Protein AF-A0A958M1Q9-F1 (afdb_monomer_lite)

Structure (mmCIF, N/CA/C/O backbone):
data_AF-A0A958M1Q9-F1
#
_entry.id   AF-A0A958M1Q9-F1
#
loop_
_atom_site.group_PDB
_atom_site.id
_atom_site.type_symbol
_atom_site.label_atom_id
_atom_site.label_alt_id
_atom_site.label_comp_id
_atom_site.label_asym_id
_atom_site.label_entity_id
_atom_site.label_seq_id
_atom_site.pdbx_PDB_ins_code
_atom_site.Cartn_x
_atom_site.Cartn_y
_atom_site.Cartn_z
_atom_site.occupancy
_atom_site.B_iso_or_equiv
_atom_site.auth_seq_id
_atom_site.auth_comp_id
_atom_site.auth_asym_id
_atom_site.auth_atom_id
_atom_site.pdbx_PDB_model_num
ATOM 1 N N . MET A 1 1 ? -10.270 -2.976 3.519 1.00 52.03 1 MET A N 1
ATOM 2 C CA . MET A 1 1 ? -11.573 -2.371 3.853 1.00 52.03 1 MET A CA 1
ATOM 3 C C . MET A 1 1 ? -11.784 -2.700 5.305 1.00 52.03 1 MET A C 1
ATOM 5 O O . MET A 1 1 ? -12.517 -3.633 5.616 1.00 52.03 1 MET A O 1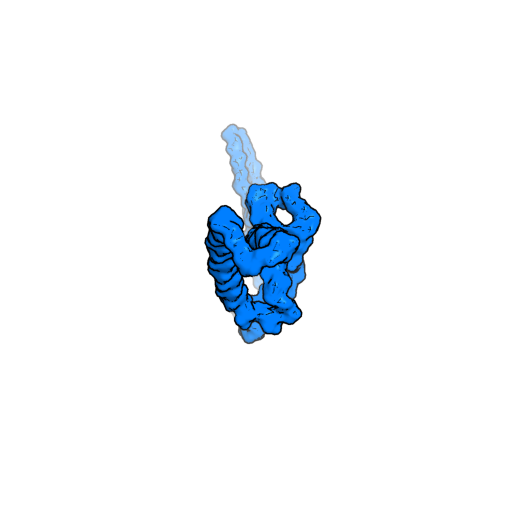
ATOM 9 N N . ASP A 1 2 ? -11.053 -2.009 6.171 1.00 60.62 2 ASP A N 1
ATOM 10 C CA . ASP A 1 2 ? -11.217 -2.193 7.601 1.00 60.62 2 ASP A CA 1
ATOM 11 C C . ASP A 1 2 ? -12.494 -1.489 8.044 1.00 60.62 2 ASP A C 1
ATOM 13 O O . ASP A 1 2 ? -12.749 -0.322 7.729 1.00 60.62 2 ASP A O 1
ATOM 17 N N . TYR A 1 3 ? -13.351 -2.215 8.752 1.00 71.56 3 TYR A N 1
ATOM 18 C CA . TYR A 1 3 ? -14.535 -1.606 9.341 1.00 71.56 3 TYR A CA 1
ATOM 19 C C . TYR A 1 3 ? -14.087 -0.649 10.450 1.00 71.56 3 TYR A C 1
ATOM 21 O O . TYR A 1 3 ? -13.277 -1.016 11.296 1.00 71.56 3 TYR A O 1
ATOM 29 N N . ASN A 1 4 ? -14.612 0.578 10.475 1.00 73.06 4 ASN A N 1
ATOM 30 C CA . ASN A 1 4 ? -14.347 1.519 11.563 1.00 73.06 4 ASN A CA 1
ATOM 31 C C . ASN A 1 4 ? -15.173 1.126 12.800 1.00 73.06 4 ASN A C 1
ATOM 33 O O . ASN A 1 4 ? -16.354 1.464 12.885 1.00 73.06 4 ASN A O 1
ATOM 37 N N . LEU A 1 5 ? -14.552 0.419 13.752 1.00 77.44 5 LEU A N 1
ATOM 38 C CA . LEU A 1 5 ? -15.212 -0.030 14.985 1.00 77.44 5 LEU A CA 1
ATOM 39 C C . LEU A 1 5 ? -15.321 1.060 16.063 1.00 77.44 5 LEU A C 1
ATOM 41 O O . LEU A 1 5 ? -16.070 0.885 17.020 1.00 77.44 5 LEU A O 1
ATOM 45 N N . LYS A 1 6 ? -14.613 2.193 15.938 1.00 77.38 6 LYS A N 1
ATOM 46 C CA . LYS A 1 6 ? -14.564 3.225 16.993 1.00 77.38 6 LYS A CA 1
ATOM 47 C C . LYS A 1 6 ? -15.958 3.746 17.351 1.00 77.38 6 LYS A C 1
ATOM 49 O O . LYS A 1 6 ? -16.299 3.847 18.524 1.00 77.38 6 LYS A O 1
ATOM 54 N N . LYS A 1 7 ? -16.780 4.013 16.333 1.00 77.88 7 LYS A N 1
ATOM 55 C CA . LYS A 1 7 ? -18.158 4.491 16.509 1.00 77.88 7 LYS A CA 1
ATOM 56 C C . LYS A 1 7 ? -19.052 3.450 17.197 1.00 77.88 7 LYS A C 1
ATOM 58 O O . LYS A 1 7 ? -19.894 3.817 18.010 1.00 77.88 7 LYS A O 1
ATOM 63 N N . ASP A 1 8 ? -18.857 2.168 16.889 1.00 78.00 8 ASP A N 1
ATOM 64 C CA . ASP A 1 8 ? -19.642 1.074 17.470 1.00 78.00 8 ASP A CA 1
ATOM 65 C C . ASP A 1 8 ? -19.259 0.843 18.946 1.00 78.00 8 ASP A C 1
ATOM 67 O O . ASP A 1 8 ? -20.136 0.657 19.788 1.00 78.00 8 ASP A O 1
ATOM 71 N N . TYR A 1 9 ? -17.968 0.950 19.293 1.00 79.25 9 TYR A N 1
ATOM 72 C CA . TYR A 1 9 ? -17.505 0.912 20.687 1.00 79.25 9 TYR A CA 1
ATOM 73 C C . TYR A 1 9 ? -18.008 2.102 21.511 1.00 79.25 9 TYR A C 1
ATOM 75 O O . TYR A 1 9 ? -18.415 1.919 22.657 1.00 79.25 9 TYR A O 1
ATOM 83 N N . GLU A 1 10 ? -18.015 3.310 20.940 1.00 81.06 10 GLU A N 1
ATOM 84 C CA . GLU A 1 10 ? -18.586 4.493 21.595 1.00 81.06 10 GLU A CA 1
ATOM 85 C C . GLU A 1 10 ? -20.095 4.330 21.851 1.00 81.06 10 GLU A C 1
ATOM 87 O O . GLU A 1 10 ? -20.579 4.705 22.919 1.00 81.06 10 GLU A O 1
ATOM 92 N N . ALA A 1 11 ? -20.838 3.731 20.913 1.00 79.44 11 ALA A N 1
ATOM 93 C CA . ALA A 1 11 ? -22.260 3.434 21.091 1.00 79.44 11 ALA A CA 1
ATOM 94 C C . ALA A 1 11 ? -22.502 2.398 22.205 1.00 79.44 11 ALA A C 1
ATOM 96 O O . ALA A 1 11 ? -23.339 2.624 23.078 1.00 79.44 11 ALA A O 1
ATOM 97 N N . ALA A 1 12 ? -21.726 1.309 22.234 1.00 80.00 12 ALA A N 1
ATOM 98 C CA . ALA A 1 12 ? -21.806 0.307 23.298 1.00 80.00 12 ALA A CA 1
ATOM 99 C C . ALA A 1 12 ? -21.437 0.885 24.678 1.00 80.00 12 ALA A C 1
ATOM 101 O O . ALA A 1 12 ? -22.052 0.537 25.684 1.00 80.00 12 ALA A O 1
ATOM 102 N N . ALA A 1 13 ? -20.453 1.789 24.742 1.00 82.12 13 ALA A N 1
ATOM 103 C CA . ALA A 1 13 ? -20.059 2.452 25.983 1.00 82.12 13 ALA A CA 1
ATOM 104 C C . ALA A 1 13 ? -21.167 3.361 26.540 1.00 82.12 13 ALA A C 1
ATOM 106 O O . ALA A 1 13 ? -21.382 3.367 27.750 1.00 82.12 13 ALA A O 1
ATOM 107 N N . LYS A 1 14 ? -21.894 4.081 25.674 1.00 83.81 14 LYS A N 1
ATOM 108 C CA . LYS A 1 14 ? -23.053 4.889 26.088 1.00 83.81 14 LYS A CA 1
ATOM 109 C C . LYS A 1 14 ? -24.184 4.024 26.638 1.00 83.81 14 LYS A C 1
ATOM 111 O O . LYS A 1 14 ? -24.625 4.272 27.749 1.00 83.81 14 LYS A O 1
ATOM 116 N N . LEU A 1 15 ? -24.556 2.954 25.932 1.00 83.25 15 LEU A N 1
ATOM 117 C CA . LEU A 1 15 ? -25.608 2.033 26.384 1.00 83.25 15 LEU A CA 1
ATOM 118 C C . LEU A 1 15 ? -25.283 1.394 27.745 1.00 83.25 15 LEU A C 1
ATOM 120 O O . LEU A 1 15 ? -26.152 1.298 28.607 1.00 83.25 15 LEU A O 1
ATOM 124 N N . ARG A 1 16 ? -24.018 1.014 27.979 1.00 82.00 16 ARG A N 1
ATOM 125 C CA . ARG A 1 16 ? -23.569 0.518 29.293 1.00 82.00 16 ARG A CA 1
ATOM 126 C C . ARG A 1 16 ? -23.589 1.596 30.375 1.00 82.00 16 ARG A C 1
ATOM 128 O O . ARG A 1 16 ? -23.876 1.287 31.526 1.00 82.00 16 ARG A O 1
ATOM 135 N N . ALA A 1 17 ? -23.264 2.842 30.033 1.00 84.44 17 ALA A N 1
ATOM 136 C CA . ALA A 1 17 ? -23.348 3.956 30.973 1.00 84.44 17 ALA A CA 1
ATOM 137 C C . ALA A 1 17 ? -24.806 4.242 31.369 1.00 84.44 17 ALA A C 1
ATOM 139 O O . ALA A 1 17 ? -25.076 4.433 32.551 1.00 84.44 17 ALA A O 1
ATOM 140 N N . ASP A 1 18 ? -25.736 4.183 30.412 1.00 82.44 18 ASP A N 1
ATOM 141 C CA . ASP A 1 18 ? -27.170 4.374 30.651 1.00 82.44 18 ASP A CA 1
ATOM 142 C C . ASP A 1 18 ? -27.750 3.244 31.522 1.00 82.44 18 ASP A C 1
ATOM 144 O O . ASP A 1 18 ? -28.469 3.507 32.483 1.00 82.44 18 ASP A O 1
ATOM 148 N N . GLN A 1 19 ? -27.365 1.987 31.274 1.00 80.81 19 GLN A N 1
ATOM 149 C CA . GLN A 1 19 ? -27.707 0.856 32.151 1.00 80.81 19 GLN A CA 1
ATOM 150 C C . GLN A 1 19 ? -27.155 1.021 33.566 1.00 80.81 19 GLN A C 1
ATOM 152 O O . GLN A 1 19 ? -27.855 0.758 34.544 1.00 80.81 19 GLN A O 1
ATOM 157 N N . LYS A 1 20 ? -25.895 1.458 33.679 1.00 82.62 20 LYS A N 1
ATOM 158 C CA . LYS A 1 20 ? -25.267 1.701 34.974 1.00 82.62 20 LYS A CA 1
ATOM 159 C C . LYS A 1 20 ? -25.994 2.810 35.735 1.00 82.62 20 LYS A C 1
ATOM 161 O O . LYS A 1 20 ? -26.215 2.655 36.924 1.00 82.62 20 LYS A O 1
ATOM 166 N N . ALA A 1 21 ? -26.431 3.872 35.060 1.00 83.88 21 ALA A N 1
ATOM 167 C CA . ALA A 1 21 ? -27.195 4.948 35.689 1.00 83.88 21 ALA A CA 1
ATOM 168 C C . ALA A 1 21 ? -28.534 4.464 36.276 1.00 83.88 21 ALA A C 1
ATOM 170 O O . ALA A 1 21 ? -28.938 4.953 37.328 1.00 83.88 21 ALA A O 1
ATOM 171 N N . ILE A 1 22 ? -29.200 3.491 35.641 1.00 79.75 22 ILE A N 1
ATOM 172 C CA . ILE A 1 22 ? -30.437 2.883 36.167 1.00 79.75 22 ILE A CA 1
ATOM 173 C C . ILE A 1 22 ? -30.146 2.071 37.437 1.00 79.75 22 ILE A C 1
ATOM 175 O O . ILE A 1 22 ? -30.881 2.175 38.417 1.00 79.75 22 ILE A O 1
ATOM 179 N N . ILE A 1 23 ? -29.058 1.294 37.447 1.00 78.31 23 ILE A N 1
ATOM 180 C CA . ILE A 1 23 ? -28.640 0.522 38.628 1.00 78.31 23 ILE A CA 1
ATOM 181 C C . ILE A 1 23 ? -28.205 1.459 39.762 1.00 78.31 23 ILE A C 1
ATOM 183 O O . ILE A 1 23 ? -28.675 1.309 40.886 1.00 78.31 23 ILE A O 1
ATOM 187 N N . ASP A 1 2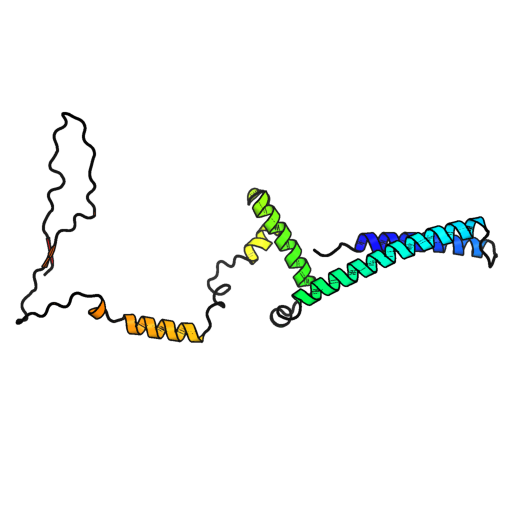4 ? -27.373 2.459 39.464 1.00 80.06 24 ASP A N 1
ATOM 188 C CA . ASP A 1 24 ? -26.895 3.442 40.438 1.00 80.06 24 ASP A CA 1
ATOM 189 C C . ASP A 1 24 ? -28.082 4.227 41.040 1.00 80.06 24 ASP A C 1
ATOM 191 O O . ASP A 1 24 ? -28.095 4.498 42.239 1.00 80.06 24 ASP A O 1
ATOM 195 N N . ALA A 1 25 ? -29.117 4.547 40.248 1.00 75.19 25 ALA A N 1
ATOM 196 C CA . ALA A 1 25 ? -30.346 5.176 40.742 1.00 75.19 25 ALA A CA 1
ATOM 197 C C . ALA A 1 25 ? -31.146 4.257 41.686 1.00 75.19 25 ALA A C 1
ATOM 199 O O . ALA A 1 25 ? -31.633 4.718 42.719 1.00 75.19 25 ALA A O 1
ATOM 200 N N . ALA A 1 26 ? -31.236 2.959 41.380 1.00 71.75 26 ALA A N 1
ATOM 201 C CA . ALA A 1 26 ? -31.900 1.978 42.241 1.00 71.75 26 ALA A CA 1
ATOM 202 C C . ALA A 1 26 ? -31.145 1.757 43.569 1.00 71.75 26 ALA A C 1
ATOM 204 O O . ALA A 1 26 ? -31.768 1.658 44.633 1.00 71.75 26 ALA A O 1
ATOM 205 N N . GLU A 1 27 ? -29.808 1.743 43.525 1.00 70.19 27 GLU A N 1
ATOM 206 C CA . GLU A 1 27 ? -28.951 1.638 44.711 1.00 70.19 27 GLU A CA 1
ATOM 207 C C . GLU A 1 27 ? -29.036 2.885 45.604 1.00 70.19 27 GLU A C 1
ATOM 209 O O . GLU A 1 27 ? -29.058 2.762 46.831 1.00 70.19 27 GLU A O 1
ATOM 214 N N . LEU A 1 28 ? -29.141 4.079 45.010 1.00 71.44 28 LEU A N 1
ATOM 215 C CA . LEU A 1 28 ? -29.258 5.351 45.734 1.00 71.44 28 LEU A CA 1
ATOM 216 C C . LEU A 1 28 ? -30.608 5.491 46.457 1.00 71.44 28 LEU A C 1
ATOM 218 O O . LEU A 1 28 ? -30.672 6.050 47.551 1.00 71.44 28 LEU A O 1
ATOM 222 N N . ASP A 1 29 ? -31.657 4.888 45.896 1.00 72.44 29 ASP A N 1
ATOM 223 C CA . ASP A 1 29 ? -32.970 4.703 46.526 1.00 72.44 29 ASP A CA 1
ATOM 224 C C . ASP A 1 29 ? -32.983 3.586 47.599 1.00 72.44 29 ASP A C 1
ATOM 226 O O . ASP A 1 29 ? -34.017 3.326 48.224 1.00 72.44 29 ASP A O 1
ATOM 230 N N . GLY A 1 30 ? -31.850 2.910 47.832 1.00 66.00 30 GLY A N 1
ATOM 231 C CA . GLY A 1 30 ? -31.694 1.849 48.831 1.00 66.00 30 GLY A CA 1
ATOM 232 C C . GLY A 1 30 ? -32.395 0.533 48.476 1.00 66.00 30 GLY A C 1
ATOM 233 O O . GLY A 1 30 ? -32.576 -0.321 49.351 1.00 66.00 30 GLY A O 1
ATOM 234 N N . ARG A 1 31 ? -32.808 0.346 47.214 1.00 61.25 31 ARG A N 1
ATOM 235 C CA . ARG A 1 31 ? -33.501 -0.862 46.744 1.00 61.25 31 ARG A CA 1
ATOM 236 C C . ARG A 1 31 ? -32.503 -1.810 46.080 1.00 61.25 31 ARG A C 1
ATOM 238 O O . ARG A 1 31 ? -31.725 -1.421 45.223 1.00 61.25 31 ARG A O 1
ATOM 245 N N . LYS A 1 32 ? -32.556 -3.093 46.450 1.00 60.28 32 LYS A N 1
ATOM 246 C CA . LYS A 1 32 ? -31.753 -4.159 45.812 1.00 60.28 32 LYS A CA 1
ATOM 247 C C . LYS A 1 32 ? -32.357 -4.684 44.504 1.00 60.28 32 LYS A C 1
ATOM 249 O O . LYS A 1 32 ? -31.762 -5.548 43.871 1.00 60.28 32 LYS A O 1
ATOM 254 N N . SER A 1 33 ? -33.549 -4.220 44.143 1.00 59.16 33 SER A N 1
ATOM 255 C CA . SER A 1 33 ? -34.305 -4.662 42.973 1.00 59.16 33 SER A CA 1
ATOM 256 C C . SER A 1 33 ? -34.799 -3.450 42.197 1.00 59.16 33 SER A C 1
ATOM 258 O O . SER A 1 33 ? -35.340 -2.521 42.805 1.00 59.16 33 SER A O 1
ATOM 260 N N . LEU A 1 34 ? -34.639 -3.490 40.874 1.00 69.19 34 LEU A N 1
ATOM 261 C CA . LEU A 1 34 ? -35.231 -2.511 39.967 1.00 69.19 34 LEU A CA 1
ATOM 262 C C . LEU A 1 34 ? -36.758 -2.575 40.065 1.00 69.19 34 LEU A C 1
ATOM 264 O O . LEU A 1 34 ? -37.343 -3.632 40.307 1.00 69.19 34 LEU A O 1
ATOM 268 N N . ASN A 1 35 ? -37.409 -1.431 39.886 1.00 74.56 35 ASN A N 1
ATOM 269 C CA . ASN A 1 35 ? -38.858 -1.386 39.752 1.00 74.56 35 ASN A CA 1
ATOM 270 C C . ASN A 1 35 ? -39.291 -1.952 38.382 1.00 74.56 35 ASN A C 1
ATOM 272 O O . ASN A 1 35 ? -38.516 -1.943 37.430 1.00 74.56 35 ASN A O 1
ATOM 276 N N . GLU A 1 36 ? -40.553 -2.357 38.223 1.00 71.69 36 GLU A N 1
ATOM 277 C CA . GLU A 1 36 ? -41.055 -3.033 37.007 1.00 71.69 36 GLU A CA 1
ATOM 278 C C . GLU A 1 36 ? -40.903 -2.180 35.721 1.00 71.69 36 GLU A C 1
ATOM 280 O O . GLU A 1 36 ? -40.822 -2.692 34.603 1.00 71.69 36 GLU A O 1
ATOM 285 N N . SER A 1 37 ? -40.847 -0.850 35.868 1.00 74.56 37 SER A N 1
ATOM 286 C CA . SER A 1 37 ? -40.553 0.091 34.776 1.00 74.56 37 SER A CA 1
ATOM 287 C C . SER A 1 37 ? -39.058 0.212 34.470 1.00 74.56 37 SER A C 1
ATOM 289 O O . SER A 1 37 ? -38.690 0.408 33.314 1.00 74.56 37 SER A O 1
ATOM 291 N N . GLU A 1 38 ? -38.203 0.137 35.486 1.00 74.50 38 GLU A N 1
ATOM 292 C CA . GLU A 1 38 ? -36.747 0.231 35.345 1.00 74.50 38 GLU A CA 1
ATOM 293 C C . GLU A 1 38 ? -36.196 -1.071 34.764 1.00 74.50 38 GLU A C 1
ATOM 295 O O . GLU A 1 38 ? -35.332 -1.035 33.898 1.00 74.50 38 GLU A O 1
ATOM 300 N N . GLU A 1 39 ? -36.757 -2.212 35.165 1.00 75.62 39 GLU A N 1
ATOM 301 C CA . GLU A 1 39 ? -36.405 -3.539 34.656 1.00 75.62 39 GLU A CA 1
ATOM 302 C C . GLU A 1 39 ? -36.703 -3.648 33.151 1.00 75.62 39 GLU A C 1
ATOM 304 O O . GLU A 1 39 ? -35.840 -4.037 32.369 1.00 75.62 39 GLU A O 1
ATOM 309 N N . LYS A 1 40 ? -37.862 -3.149 32.695 1.00 80.88 40 LYS A N 1
ATOM 310 C CA . LYS A 1 40 ? -38.187 -3.066 31.257 1.00 80.88 40 LYS A CA 1
ATOM 311 C C . LYS A 1 40 ? -37.244 -2.150 30.473 1.00 80.88 40 LYS A C 1
ATOM 313 O O . LYS A 1 40 ? -36.934 -2.444 29.318 1.00 80.88 40 LYS A O 1
ATOM 318 N N . GLN A 1 41 ? -36.819 -1.029 31.060 1.00 78.81 41 GLN A N 1
ATOM 319 C CA . GLN A 1 41 ? -35.862 -0.115 30.422 1.00 78.81 41 GLN A CA 1
ATOM 320 C C . GLN A 1 41 ? -34.461 -0.730 30.364 1.00 78.81 41 GLN A C 1
ATOM 322 O O . GLN A 1 41 ? -33.790 -0.637 29.336 1.00 78.81 41 GLN A O 1
ATOM 327 N N . PHE A 1 42 ? -34.054 -1.414 31.430 1.00 81.38 42 PHE A N 1
ATOM 328 C CA . PHE A 1 42 ? -32.800 -2.146 31.500 1.00 81.38 42 PHE A CA 1
ATOM 329 C C . PHE A 1 42 ? -32.755 -3.279 30.469 1.00 81.38 42 PHE A C 1
ATOM 331 O O . PHE A 1 42 ? -31.804 -3.354 29.695 1.00 81.38 42 PHE A O 1
ATOM 338 N N . ASP A 1 43 ? -33.809 -4.091 30.371 1.00 84.75 43 ASP A N 1
ATOM 339 C CA . ASP A 1 43 ? -33.913 -5.183 29.397 1.00 84.75 43 ASP A CA 1
ATOM 340 C C . ASP A 1 43 ? -33.875 -4.680 27.947 1.00 84.75 43 ASP A C 1
ATOM 342 O O . ASP A 1 43 ? -33.230 -5.284 27.083 1.00 84.75 43 ASP A O 1
ATOM 346 N N . ALA A 1 44 ? -34.535 -3.552 27.665 1.00 85.94 44 ALA A N 1
ATOM 347 C CA . ALA A 1 44 ? -34.499 -2.924 26.347 1.00 85.94 44 ALA A CA 1
ATOM 348 C C . ALA A 1 44 ? -33.078 -2.459 25.982 1.00 85.94 44 ALA A C 1
ATOM 350 O O . ALA A 1 44 ? -32.574 -2.808 24.911 1.00 85.94 44 ALA A O 1
ATOM 351 N N . LEU A 1 45 ? -32.405 -1.746 26.891 1.00 84.06 45 LEU A N 1
ATOM 352 C CA . LEU A 1 45 ? -31.024 -1.294 26.699 1.00 84.06 45 LEU A CA 1
ATOM 353 C C . LEU A 1 45 ? -30.045 -2.470 26.606 1.00 84.06 45 LEU A C 1
ATOM 355 O O . LEU A 1 45 ? -29.088 -2.422 25.835 1.00 84.06 45 LEU A O 1
ATOM 359 N N . HIS A 1 46 ? -30.268 -3.537 27.372 1.00 81.50 46 HIS A N 1
ATOM 360 C CA . HIS A 1 46 ? -29.448 -4.746 27.340 1.00 81.50 46 HIS A CA 1
ATOM 361 C C . HIS A 1 46 ? -29.553 -5.464 25.998 1.00 81.50 46 HIS A C 1
ATOM 363 O O . HIS A 1 46 ? -28.540 -5.835 25.402 1.00 81.50 46 HIS A O 1
ATOM 369 N N . LYS A 1 47 ? -30.767 -5.571 25.455 1.00 88.31 47 LYS A N 1
ATOM 370 C CA . LYS A 1 47 ? -30.991 -6.129 24.121 1.00 88.31 47 LYS A CA 1
ATOM 371 C C . LYS A 1 47 ? -30.284 -5.322 23.028 1.00 88.31 47 LYS A C 1
ATOM 373 O O . LYS A 1 47 ? -29.701 -5.913 22.117 1.00 88.31 47 LYS A O 1
ATOM 378 N N . GLU A 1 48 ? -30.312 -3.993 23.111 1.00 82.56 48 GLU A N 1
ATOM 379 C CA . GLU A 1 48 ? -29.594 -3.124 22.169 1.00 82.56 48 GLU A CA 1
ATOM 380 C C . GLU A 1 48 ? -28.073 -3.257 22.303 1.00 82.56 48 GLU A C 1
ATOM 382 O O . GLU A 1 48 ? -27.376 -3.390 21.295 1.00 82.56 48 GLU A O 1
ATOM 387 N N . GLN A 1 49 ? -27.552 -3.314 23.531 1.00 83.25 49 GLN A N 1
ATOM 388 C CA . GLN A 1 49 ? -26.131 -3.537 23.788 1.00 83.25 49 GLN A CA 1
ATOM 389 C C . GLN A 1 49 ? -25.654 -4.870 23.193 1.00 83.25 49 GLN A C 1
ATOM 391 O O . GLN A 1 49 ? -24.656 -4.892 22.471 1.00 83.25 49 GLN A O 1
ATOM 396 N N . MET A 1 50 ? -26.383 -5.967 23.433 1.00 85.69 50 MET A N 1
ATOM 397 C CA . MET A 1 50 ? -26.050 -7.283 22.876 1.00 85.69 50 MET A CA 1
ATOM 398 C C . MET A 1 50 ? -26.033 -7.271 21.342 1.00 85.69 50 MET A C 1
ATOM 400 O O . MET A 1 50 ? -25.169 -7.891 20.721 1.00 85.69 50 MET A O 1
ATOM 404 N N . ALA A 1 51 ? -26.966 -6.552 20.710 1.00 86.38 51 ALA A N 1
ATOM 405 C CA . ALA A 1 51 ? -27.004 -6.430 19.256 1.00 86.38 51 ALA A CA 1
ATOM 406 C C . ALA A 1 51 ? -25.772 -5.689 18.707 1.00 86.38 51 ALA A C 1
ATOM 408 O O . ALA A 1 51 ? -25.186 -6.125 17.712 1.00 86.38 51 ALA A O 1
ATOM 409 N N . VAL A 1 52 ? -25.353 -4.600 19.362 1.00 84.44 52 VAL A N 1
ATOM 410 C CA . VAL A 1 52 ? -24.161 -3.827 18.976 1.00 84.44 52 VAL A CA 1
ATOM 411 C C . VAL A 1 52 ? -22.882 -4.640 19.196 1.00 84.44 52 VAL A C 1
ATOM 413 O O . VAL A 1 52 ? -22.031 -4.690 18.308 1.00 84.44 52 VAL A O 1
ATOM 416 N N . GLU A 1 53 ? -22.758 -5.344 20.320 1.00 84.44 53 GLU A N 1
ATOM 417 C CA . GLU A 1 53 ? -21.612 -6.215 20.613 1.00 84.44 53 GLU A CA 1
ATOM 418 C C . GLU A 1 53 ? -21.478 -7.366 19.610 1.00 84.44 53 GLU A C 1
ATOM 420 O O . GLU A 1 53 ? -20.386 -7.615 19.098 1.00 84.44 53 GLU A O 1
ATOM 425 N N . ALA A 1 54 ? -22.588 -8.009 19.238 1.00 86.00 54 ALA A N 1
ATOM 426 C CA . ALA A 1 54 ? -22.582 -9.057 18.221 1.00 86.00 54 ALA A CA 1
ATOM 427 C C . ALA A 1 54 ? -22.139 -8.533 16.841 1.00 86.00 54 ALA A C 1
ATOM 429 O O . ALA A 1 54 ? -21.520 -9.259 16.058 1.00 86.00 54 ALA A O 1
ATOM 430 N N . MET A 1 55 ? -22.443 -7.272 16.514 1.00 81.75 55 MET A N 1
ATOM 431 C CA . MET A 1 55 ? -21.940 -6.638 15.291 1.00 81.75 55 MET A CA 1
ATOM 432 C C . MET A 1 55 ? -20.448 -6.309 15.381 1.00 81.75 55 MET A C 1
ATOM 434 O O . MET A 1 55 ? -19.739 -6.503 14.393 1.00 81.75 55 MET A O 1
ATOM 438 N N . ILE A 1 56 ? -19.969 -5.849 16.540 1.00 85.69 56 ILE A N 1
ATOM 439 C CA . ILE A 1 56 ? -18.543 -5.600 16.799 1.00 85.69 56 ILE A CA 1
ATOM 440 C C . ILE A 1 56 ? -17.746 -6.889 16.610 1.00 85.69 56 ILE A C 1
ATOM 442 O O . ILE A 1 56 ? -16.774 -6.880 15.862 1.00 85.69 56 ILE A O 1
ATOM 446 N N . GLU A 1 57 ? -18.188 -8.003 17.198 1.00 84.62 57 GLU A N 1
ATOM 447 C CA . GLU A 1 57 ? -17.494 -9.293 17.102 1.00 84.62 57 GLU A CA 1
ATOM 448 C C . GLU A 1 57 ? -17.430 -9.814 15.656 1.00 84.62 57 GLU A C 1
ATOM 450 O O . GLU A 1 57 ? -16.404 -10.319 15.200 1.00 84.62 57 GLU A O 1
ATOM 455 N N . LYS A 1 58 ? -18.513 -9.655 14.885 1.00 83.19 58 LYS A N 1
ATOM 456 C CA . LYS A 1 58 ? -18.515 -10.016 13.458 1.00 83.19 58 LYS A CA 1
ATOM 457 C C . LYS A 1 58 ? -17.535 -9.159 12.659 1.00 83.19 58 LYS A C 1
ATOM 459 O O . LYS A 1 58 ? -16.797 -9.693 11.835 1.00 83.19 58 LYS A O 1
ATOM 464 N N . LYS A 1 59 ? -17.520 -7.844 12.894 1.00 81.75 59 LYS A N 1
ATOM 465 C CA . LYS A 1 59 ? -16.620 -6.907 12.204 1.00 81.75 59 LYS A CA 1
ATOM 466 C C . LYS A 1 59 ? -15.159 -7.112 12.610 1.00 81.75 59 LYS A C 1
ATOM 468 O O . LYS A 1 59 ? -14.293 -7.047 11.744 1.00 81.75 59 LYS A O 1
ATOM 473 N N . SER A 1 60 ? -14.879 -7.393 13.884 1.00 79.19 60 SER A N 1
ATOM 474 C CA . SER A 1 60 ? -13.519 -7.640 14.373 1.00 79.19 60 SER A CA 1
ATOM 475 C C . SER A 1 60 ? -12.946 -8.924 13.784 1.00 79.19 60 SER A C 1
ATOM 477 O O . SER A 1 60 ? -11.852 -8.882 13.232 1.00 79.19 60 SER A O 1
ATOM 479 N N . LYS A 1 61 ? -13.715 -10.022 13.776 1.00 80.81 61 LYS A N 1
ATOM 480 C CA . LYS A 1 61 ? -13.314 -11.282 13.124 1.00 80.81 61 LYS A CA 1
ATOM 481 C C . LYS A 1 61 ? -13.063 -11.098 11.632 1.00 80.81 61 LYS A C 1
ATOM 483 O O . LYS A 1 61 ? -12.131 -11.679 11.084 1.00 80.81 61 LYS A O 1
ATOM 488 N N . LEU A 1 62 ? -13.873 -10.274 10.966 1.00 77.00 62 LEU A N 1
ATOM 489 C CA . LEU A 1 62 ? -13.691 -10.006 9.544 1.00 77.00 62 LEU A CA 1
ATOM 490 C C . LEU A 1 62 ? -12.422 -9.177 9.280 1.00 77.00 62 LEU A C 1
ATOM 492 O O . LEU A 1 62 ? -11.655 -9.530 8.387 1.00 77.00 62 LEU A O 1
ATOM 496 N N . ASN A 1 63 ? -12.140 -8.158 10.099 1.00 74.00 63 ASN A N 1
ATOM 497 C CA . ASN A 1 63 ? -10.875 -7.415 10.044 1.00 74.00 63 ASN A CA 1
ATOM 498 C C . ASN A 1 63 ? -9.665 -8.315 10.365 1.00 74.00 63 ASN A C 1
ATOM 500 O O . ASN A 1 63 ? -8.657 -8.244 9.673 1.00 74.00 63 ASN A O 1
ATOM 504 N N . GLU A 1 64 ? -9.752 -9.192 11.369 1.00 73.69 64 GLU A N 1
ATOM 505 C CA . GLU A 1 64 ? -8.693 -10.159 11.699 1.00 73.69 64 GLU A CA 1
ATOM 506 C C . GLU A 1 64 ? -8.437 -11.137 10.549 1.00 73.69 64 GLU A C 1
ATOM 508 O O . GLU A 1 64 ? -7.288 -11.346 10.166 1.00 73.69 64 GLU A O 1
ATOM 513 N N . SER A 1 65 ? -9.492 -11.676 9.931 1.00 67.88 65 SER A N 1
ATOM 514 C CA . SER A 1 65 ? -9.352 -12.547 8.759 1.00 67.88 65 SER A CA 1
ATOM 515 C C . SER A 1 65 ? -8.743 -11.814 7.557 1.00 67.88 65 SER A C 1
ATOM 517 O O . SER A 1 65 ? -7.914 -12.374 6.845 1.00 67.88 65 SER A O 1
ATOM 519 N N . ALA A 1 66 ? -9.082 -10.535 7.362 1.00 61.25 66 ALA A N 1
ATOM 520 C CA . ALA A 1 66 ? -8.492 -9.705 6.318 1.00 61.25 66 ALA A CA 1
ATOM 521 C C . ALA A 1 66 ? -7.010 -9.395 6.593 1.00 61.25 66 ALA A C 1
ATOM 523 O O . ALA A 1 66 ? -6.210 -9.362 5.659 1.00 61.25 66 ALA A O 1
ATOM 524 N N . LYS A 1 67 ? -6.633 -9.211 7.864 1.00 60.84 67 LYS A N 1
ATOM 525 C CA . LYS A 1 67 ? -5.240 -9.048 8.300 1.00 60.84 67 LYS A CA 1
ATOM 526 C C . LYS A 1 67 ? -4.425 -10.330 8.117 1.00 60.84 67 LYS A C 1
ATOM 528 O O . LYS A 1 67 ? -3.310 -10.240 7.618 1.00 60.84 67 LYS A O 1
ATOM 533 N N . ALA A 1 68 ? -4.990 -11.496 8.437 1.00 59.53 68 ALA A N 1
ATOM 534 C CA . ALA A 1 68 ? -4.329 -12.795 8.270 1.00 59.53 68 ALA A CA 1
ATOM 535 C C . ALA A 1 68 ? -3.977 -13.101 6.801 1.00 59.53 68 ALA A C 1
ATOM 537 O O . ALA A 1 68 ? -2.929 -13.664 6.510 1.00 59.53 68 ALA A O 1
ATOM 538 N N . ILE A 1 69 ? -4.814 -12.665 5.853 1.00 55.97 69 ILE A N 1
ATOM 539 C CA . ILE A 1 69 ? -4.542 -12.804 4.410 1.00 55.97 69 ILE A CA 1
ATOM 540 C C . ILE A 1 69 ? -3.361 -11.918 3.959 1.00 55.97 69 ILE A C 1
ATOM 542 O O . ILE A 1 69 ? -2.749 -12.176 2.928 1.00 55.97 69 ILE A O 1
ATOM 546 N N . ILE A 1 70 ? -3.026 -10.869 4.716 1.00 53.19 70 ILE A N 1
ATOM 547 C CA . ILE A 1 70 ? -1.966 -9.904 4.384 1.00 53.19 70 ILE A CA 1
ATOM 548 C C . ILE A 1 70 ? -0.645 -10.227 5.119 1.00 53.19 70 ILE A C 1
ATOM 550 O O . ILE A 1 70 ? 0.402 -9.706 4.736 1.00 53.19 70 ILE A O 1
ATOM 554 N N . SER A 1 71 ? -0.656 -11.071 6.158 1.00 51.84 71 SER A N 1
ATOM 555 C CA . SER A 1 71 ? 0.421 -11.110 7.157 1.00 51.84 71 SER A CA 1
ATOM 556 C C . SER A 1 71 ? 1.567 -12.095 6.926 1.00 51.84 71 SER A C 1
ATOM 558 O O . SER A 1 71 ? 2.657 -11.803 7.408 1.00 51.84 71 SER A O 1
ATOM 560 N N . ASP A 1 72 ? 1.397 -13.203 6.205 1.00 49.66 72 ASP A N 1
ATOM 561 C CA . ASP A 1 72 ? 2.451 -14.239 6.218 1.00 49.66 72 ASP A CA 1
ATOM 562 C C . ASP A 1 72 ? 3.640 -13.970 5.279 1.00 49.66 72 ASP A C 1
ATOM 564 O O . ASP A 1 72 ? 4.724 -14.485 5.521 1.00 49.66 72 ASP A O 1
ATOM 568 N N . GLU A 1 73 ? 3.505 -13.116 4.258 1.00 48.56 73 GLU A N 1
ATOM 569 C CA . GLU A 1 73 ? 4.591 -12.885 3.279 1.00 48.56 73 GLU A CA 1
ATOM 570 C C . GLU A 1 73 ? 5.252 -11.489 3.394 1.00 48.56 73 GLU A C 1
ATOM 572 O O . GLU A 1 73 ? 6.391 -11.287 2.975 1.00 48.56 73 GLU A O 1
ATOM 577 N N . VAL A 1 74 ? 4.568 -10.503 3.998 1.00 47.97 74 VAL A N 1
ATOM 578 C CA . VAL A 1 74 ? 4.984 -9.077 3.988 1.00 47.97 74 VAL A CA 1
ATOM 579 C C . VAL A 1 74 ? 5.573 -8.593 5.327 1.00 47.97 74 VAL A C 1
ATOM 581 O O . VAL A 1 74 ? 6.336 -7.621 5.364 1.00 47.97 74 VAL A O 1
ATOM 584 N N . ILE A 1 75 ? 5.242 -9.246 6.447 1.00 48.97 75 ILE A N 1
ATOM 585 C CA . ILE A 1 75 ? 5.676 -8.798 7.784 1.00 48.97 75 ILE A CA 1
ATOM 586 C C . ILE A 1 75 ? 7.163 -9.105 8.028 1.00 48.97 75 ILE A C 1
ATOM 588 O O . ILE A 1 75 ? 7.880 -8.252 8.559 1.00 48.97 75 ILE A O 1
ATOM 592 N N . ASP A 1 76 ? 7.657 -10.256 7.564 1.00 47.25 76 ASP A N 1
ATOM 593 C CA . ASP A 1 76 ? 9.052 -10.679 7.771 1.00 47.25 76 ASP A CA 1
ATOM 594 C C . ASP A 1 76 ? 10.076 -9.807 7.025 1.00 47.25 76 ASP A C 1
ATOM 596 O O . ASP A 1 76 ? 11.207 -9.623 7.478 1.00 47.25 76 ASP A O 1
ATOM 600 N N . THR A 1 77 ? 9.684 -9.197 5.906 1.00 49.34 77 THR A N 1
ATOM 601 C CA . THR A 1 77 ? 10.580 -8.385 5.070 1.00 49.34 77 THR A CA 1
ATOM 602 C C . THR A 1 77 ? 10.683 -6.923 5.511 1.00 49.34 77 THR A C 1
ATOM 604 O O . THR A 1 77 ? 11.680 -6.268 5.209 1.00 49.34 77 THR A O 1
ATOM 607 N N . THR A 1 78 ? 9.700 -6.384 6.244 1.00 52.88 78 THR A N 1
ATOM 608 C CA . THR A 1 78 ? 9.586 -4.926 6.468 1.00 52.88 78 THR A CA 1
ATOM 609 C C . THR A 1 78 ? 9.789 -4.452 7.910 1.00 52.88 78 THR A C 1
ATOM 611 O O . THR A 1 78 ? 9.951 -3.247 8.114 1.00 52.88 78 THR A O 1
ATOM 614 N N . LYS A 1 79 ? 9.826 -5.348 8.913 1.00 55.78 79 LYS A N 1
ATOM 615 C CA . LYS A 1 79 ? 9.960 -5.012 10.355 1.00 55.78 79 LYS A CA 1
ATOM 616 C C . LYS A 1 79 ? 8.954 -3.961 10.868 1.00 55.78 79 LYS A C 1
ATOM 618 O O . LYS A 1 79 ? 9.221 -3.285 11.862 1.00 55.78 79 LYS A O 1
ATOM 623 N N . LYS A 1 80 ? 7.809 -3.796 10.203 1.00 55.28 80 LYS A N 1
ATOM 624 C CA . LYS A 1 80 ? 6.741 -2.867 10.604 1.00 55.28 80 LYS A CA 1
ATOM 625 C C . LYS A 1 80 ? 5.554 -3.635 11.166 1.00 55.28 80 LYS A C 1
ATOM 627 O O . LYS A 1 80 ? 5.281 -4.757 10.748 1.00 55.28 80 LYS A O 1
ATOM 632 N N . SER A 1 81 ? 4.848 -3.023 12.115 1.00 57.94 81 SER A N 1
ATOM 633 C CA . SER A 1 81 ? 3.631 -3.608 12.687 1.00 57.94 81 SER A CA 1
ATOM 634 C C . SER A 1 81 ? 2.552 -3.763 11.609 1.00 57.94 81 SER A C 1
ATOM 636 O O . SER A 1 81 ? 2.395 -2.886 10.756 1.00 57.94 81 SER A O 1
ATOM 638 N N . ALA A 1 82 ? 1.778 -4.851 11.667 1.00 58.66 82 ALA A N 1
ATOM 639 C CA . ALA A 1 82 ? 0.689 -5.129 10.727 1.00 58.66 82 ALA A CA 1
ATOM 640 C C . ALA A 1 82 ? -0.321 -3.967 10.633 1.00 58.66 82 ALA A C 1
ATOM 642 O O . ALA A 1 82 ? -0.791 -3.642 9.543 1.00 58.66 82 ALA A O 1
ATOM 643 N N . ASP A 1 83 ? -0.591 -3.288 11.753 1.00 61.16 83 ASP A N 1
ATOM 644 C CA . ASP A 1 83 ? -1.476 -2.116 11.794 1.00 61.16 83 ASP A CA 1
ATOM 645 C C . ASP A 1 83 ? -0.903 -0.919 11.027 1.00 61.16 83 ASP A C 1
ATOM 647 O O . ASP A 1 83 ? -1.637 -0.184 10.367 1.00 61.16 83 ASP A O 1
ATOM 651 N N . GLU A 1 84 ? 0.416 -0.736 11.061 1.00 63.56 84 GLU A N 1
ATOM 652 C CA . GLU A 1 84 ? 1.091 0.364 10.377 1.00 63.56 84 GLU A CA 1
ATOM 653 C C . GLU A 1 84 ? 1.126 0.136 8.857 1.00 63.56 84 GLU A C 1
ATOM 655 O O . GLU A 1 8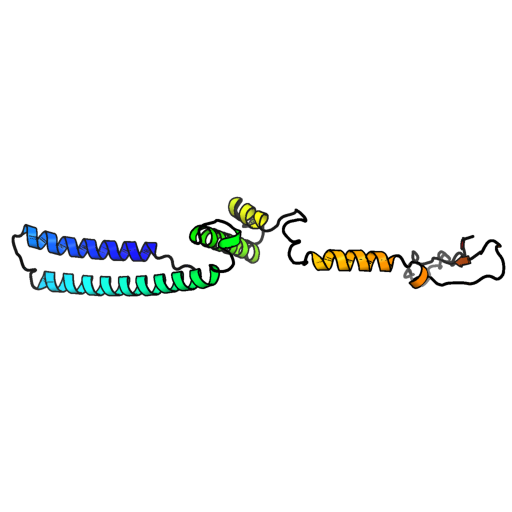4 ? 0.953 1.069 8.070 1.00 63.56 84 GLU A O 1
ATOM 660 N N . ILE A 1 85 ? 1.289 -1.117 8.426 1.00 63.38 85 ILE A N 1
ATOM 661 C CA . ILE A 1 85 ? 1.227 -1.512 7.011 1.00 63.38 85 ILE A CA 1
ATOM 662 C C . ILE A 1 85 ? -0.184 -1.283 6.4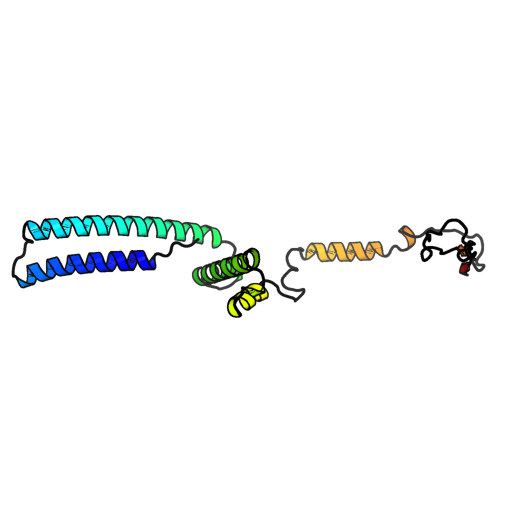61 1.00 63.38 85 ILE A C 1
ATOM 664 O O . ILE A 1 85 ? -0.350 -0.692 5.391 1.00 63.38 85 ILE A O 1
ATOM 668 N N . LEU A 1 86 ? -1.205 -1.705 7.207 1.00 63.78 86 LEU A N 1
ATOM 669 C CA . LEU A 1 86 ? -2.605 -1.585 6.808 1.00 63.78 86 LEU A CA 1
ATOM 670 C C . LEU A 1 86 ? -3.043 -0.117 6.725 1.00 63.78 86 LEU A C 1
ATOM 672 O O . LEU A 1 86 ? -3.609 0.306 5.717 1.00 63.78 86 LEU A O 1
ATOM 676 N N . TYR A 1 87 ? -2.674 0.686 7.726 1.00 70.31 87 TYR A N 1
ATOM 677 C CA . TYR A 1 87 ? -2.927 2.126 7.751 1.00 70.31 87 TYR A CA 1
ATOM 678 C C . TYR A 1 87 ? -2.293 2.854 6.556 1.00 70.31 87 TYR A C 1
ATOM 680 O O . TYR A 1 87 ? -2.935 3.686 5.907 1.00 70.31 87 TYR A O 1
ATOM 688 N N . ASN A 1 88 ? -1.046 2.512 6.216 1.00 70.56 88 ASN A N 1
ATOM 689 C CA . ASN A 1 88 ? -0.365 3.076 5.051 1.00 70.56 88 ASN A CA 1
ATOM 690 C C . ASN A 1 88 ? -1.004 2.617 3.730 1.00 70.56 88 ASN A C 1
ATOM 692 O O . ASN A 1 88 ? -1.147 3.425 2.811 1.00 70.56 88 ASN A O 1
ATOM 696 N N . LYS A 1 89 ? -1.455 1.360 3.642 1.00 71.75 89 LYS A N 1
ATOM 697 C CA . LYS A 1 89 ? -2.143 0.815 2.461 1.00 71.75 89 LYS A CA 1
ATOM 698 C C . LYS A 1 89 ? -3.486 1.499 2.208 1.00 71.75 89 LYS A C 1
ATOM 700 O O . LYS A 1 89 ? -3.790 1.826 1.063 1.00 71.75 89 LYS A O 1
ATOM 705 N N . GLU A 1 90 ? -4.278 1.755 3.248 1.00 75.38 90 GLU A N 1
ATOM 706 C CA . GLU A 1 90 ? -5.554 2.467 3.109 1.00 75.38 90 GLU A CA 1
ATOM 707 C C . GLU A 1 90 ? -5.356 3.933 2.702 1.00 75.38 90 GLU A C 1
ATOM 709 O O . GLU A 1 90 ? -6.052 4.422 1.806 1.00 75.38 90 GLU A O 1
ATOM 714 N N . LYS A 1 91 ? -4.366 4.623 3.288 1.00 77.75 91 LYS A N 1
ATOM 715 C CA . LYS A 1 91 ? -3.989 5.983 2.868 1.00 77.75 91 LYS A CA 1
ATOM 716 C C . LYS A 1 91 ? -3.536 6.031 1.411 1.00 77.75 91 LYS A C 1
ATOM 718 O O . LYS A 1 91 ? -3.995 6.893 0.663 1.00 77.75 91 LYS A O 1
ATOM 723 N N . TYR A 1 92 ? -2.697 5.086 0.998 1.00 74.88 92 TYR A N 1
ATOM 724 C CA . TYR A 1 92 ? -2.237 4.965 -0.382 1.00 74.88 92 TYR A CA 1
ATOM 725 C C . TYR A 1 92 ? -3.394 4.697 -1.352 1.00 74.88 92 TYR A C 1
ATOM 727 O O . TYR A 1 92 ? -3.545 5.400 -2.348 1.00 74.88 92 TYR A O 1
ATOM 735 N N . ALA A 1 93 ? -4.266 3.733 -1.042 1.00 78.94 93 ALA A N 1
ATOM 736 C CA . ALA A 1 93 ? -5.414 3.399 -1.884 1.00 78.94 93 ALA A CA 1
ATOM 737 C C . ALA A 1 93 ? -6.373 4.587 -2.054 1.00 78.94 93 ALA A C 1
ATOM 739 O O . ALA A 1 93 ? -6.918 4.802 -3.138 1.00 78.94 93 ALA A O 1
ATOM 740 N N . LYS A 1 94 ? -6.560 5.384 -0.997 1.00 83.69 94 LYS A N 1
ATOM 741 C CA . LYS A 1 94 ? -7.358 6.610 -1.052 1.00 83.69 94 LYS A CA 1
ATOM 742 C C . LYS A 1 94 ? -6.703 7.669 -1.942 1.00 83.69 94 LYS A C 1
ATOM 744 O O . LYS A 1 94 ? -7.382 8.187 -2.824 1.00 83.69 94 LYS A O 1
ATOM 749 N N . ALA A 1 95 ? -5.409 7.939 -1.758 1.00 80.38 95 ALA A N 1
ATOM 750 C CA . ALA A 1 95 ? -4.657 8.889 -2.581 1.00 80.38 95 ALA A CA 1
ATOM 751 C C . ALA A 1 95 ? -4.677 8.491 -4.069 1.00 80.38 95 ALA A C 1
ATOM 753 O O . ALA A 1 95 ? -4.982 9.312 -4.932 1.00 80.38 95 ALA A O 1
ATOM 754 N N . LEU A 1 96 ? -4.468 7.206 -4.368 1.00 81.19 96 LEU A N 1
ATOM 755 C CA . LEU A 1 96 ? -4.502 6.663 -5.727 1.00 81.19 96 LEU A CA 1
ATOM 756 C C . LEU A 1 96 ? -5.895 6.784 -6.350 1.00 81.19 96 LEU A C 1
ATOM 758 O O . LEU A 1 96 ? -6.034 7.181 -7.504 1.00 81.19 96 LEU A O 1
ATOM 762 N N . ARG A 1 97 ? -6.954 6.494 -5.589 1.00 83.75 97 ARG A N 1
ATOM 763 C CA . ARG A 1 97 ? -8.329 6.662 -6.072 1.00 83.75 97 ARG A CA 1
ATOM 764 C C . ARG A 1 97 ? -8.644 8.127 -6.369 1.00 83.75 97 ARG A C 1
ATOM 766 O O . ARG A 1 97 ? -9.288 8.405 -7.379 1.00 83.75 97 ARG A O 1
ATOM 773 N N . THR A 1 98 ? -8.204 9.058 -5.526 1.00 83.44 98 THR A N 1
ATOM 774 C CA . THR A 1 98 ? -8.354 10.499 -5.781 1.00 83.44 98 THR A CA 1
ATOM 775 C C . THR A 1 98 ? -7.610 10.903 -7.053 1.00 83.44 98 THR A C 1
ATOM 777 O O . THR A 1 98 ? -8.205 11.558 -7.906 1.00 83.44 98 THR A O 1
ATOM 780 N N . TYR A 1 99 ? -6.375 10.429 -7.237 1.00 81.81 99 TYR A N 1
ATOM 781 C CA . TYR A 1 99 ? -5.581 10.670 -8.443 1.00 81.81 99 TYR A CA 1
ATOM 782 C C . TYR A 1 99 ? -6.282 10.162 -9.711 1.00 81.81 99 TYR A C 1
ATOM 784 O O . TYR A 1 99 ? -6.460 10.917 -10.661 1.00 81.81 99 TYR A O 1
ATOM 792 N N . LEU A 1 100 ? -6.770 8.917 -9.709 1.00 83.19 100 LEU A N 1
ATOM 793 C CA . LEU A 1 100 ? -7.449 8.330 -10.870 1.00 83.19 100 LEU A CA 1
ATOM 794 C C . LEU A 1 100 ? -8.798 8.987 -11.190 1.00 83.19 100 LEU A C 1
ATOM 796 O O . LEU A 1 100 ? -9.213 9.005 -12.344 1.00 83.19 100 LEU A O 1
ATOM 800 N N . THR A 1 101 ? -9.514 9.490 -10.181 1.00 85.69 101 THR A N 1
ATOM 801 C CA . THR A 1 101 ? -10.871 10.036 -10.372 1.00 85.69 101 THR A CA 1
ATOM 802 C C . THR A 1 101 ? -10.900 11.537 -10.622 1.00 85.69 101 THR A C 1
ATOM 804 O O . THR A 1 101 ? -11.791 12.013 -11.320 1.00 85.69 101 THR A O 1
ATOM 807 N N . LYS A 1 102 ? -9.967 12.295 -10.039 1.00 83.62 1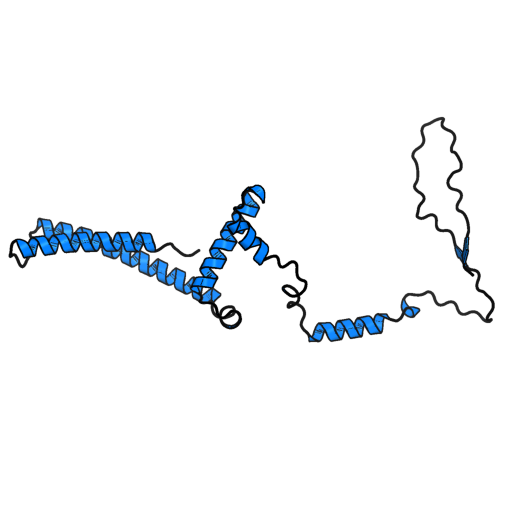02 LYS A N 1
ATOM 808 C CA . LYS A 1 102 ? -9.951 13.765 -10.084 1.00 83.62 102 LYS A CA 1
ATOM 809 C C . LYS A 1 102 ? -8.661 14.347 -10.675 1.00 83.62 102 LYS A C 1
ATOM 811 O O . LYS A 1 102 ? -8.582 15.560 -10.857 1.00 83.62 102 LYS A O 1
ATOM 816 N N . GLY A 1 103 ? -7.682 13.504 -11.005 1.00 77.88 103 GLY A N 1
ATOM 817 C CA . GLY A 1 103 ? -6.390 13.909 -11.554 1.00 77.88 103 GLY A CA 1
ATOM 818 C C . GLY A 1 103 ? -5.423 14.468 -10.506 1.00 77.88 103 GLY A C 1
ATOM 819 O O . GLY A 1 103 ? -5.746 14.617 -9.328 1.00 77.88 103 GLY A O 1
ATOM 820 N N . GLU A 1 104 ? -4.217 14.810 -10.960 1.00 70.88 104 GLU A N 1
ATOM 821 C CA . GLU A 1 104 ? -3.097 15.273 -10.124 1.00 70.88 104 GLU A CA 1
ATOM 822 C C . GLU A 1 104 ? -3.408 16.548 -9.323 1.00 70.88 104 GLU A C 1
ATOM 824 O O . GLU A 1 104 ? -3.003 16.686 -8.176 1.00 70.88 104 GLU A O 1
ATOM 829 N N . ARG A 1 105 ? -4.203 17.463 -9.888 1.00 76.88 105 ARG A N 1
ATOM 830 C CA . ARG A 1 105 ? -4.516 18.768 -9.270 1.00 76.88 105 ARG A CA 1
ATOM 831 C C . ARG A 1 105 ? -5.436 18.669 -8.052 1.00 76.88 105 ARG A C 1
ATOM 833 O O . ARG A 1 105 ? -5.630 19.663 -7.361 1.00 76.88 105 ARG A O 1
ATOM 840 N N . ALA A 1 106 ? -6.043 17.507 -7.828 1.00 74.44 106 ALA A N 1
ATOM 841 C CA . ALA A 1 106 ? -6.931 17.257 -6.700 1.00 74.44 106 ALA A CA 1
ATOM 842 C C . ALA A 1 106 ? -6.225 16.586 -5.514 1.00 74.44 106 ALA A C 1
ATOM 844 O O . ALA A 1 106 ? -6.881 16.330 -4.503 1.00 74.44 106 ALA A O 1
ATOM 845 N N . LEU A 1 107 ? -4.930 16.279 -5.642 1.00 78.69 107 LEU A N 1
ATOM 846 C CA . LEU A 1 107 ? -4.143 15.698 -4.565 1.00 78.69 107 LEU A CA 1
ATOM 847 C C . LEU A 1 107 ? -3.643 16.764 -3.595 1.00 78.69 107 LEU A C 1
ATOM 849 O O . LEU A 1 107 ? -3.186 17.831 -3.998 1.00 78.69 107 LEU A O 1
ATOM 853 N N . ASN A 1 108 ? -3.683 16.430 -2.309 1.00 79.31 108 ASN A N 1
ATOM 854 C CA . ASN A 1 108 ? -3.028 17.222 -1.271 1.00 79.31 108 ASN A CA 1
ATOM 855 C C . ASN A 1 108 ? -1.521 16.891 -1.210 1.00 79.31 108 ASN A C 1
ATOM 857 O O . ASN A 1 108 ? -1.129 15.786 -1.583 1.00 79.31 108 ASN A O 1
ATOM 861 N N . GLU A 1 109 ? -0.671 17.787 -0.690 1.00 75.94 109 GLU A N 1
ATOM 862 C CA . GLU A 1 109 ? 0.794 17.564 -0.620 1.00 75.94 109 GLU A CA 1
ATOM 863 C C . GLU A 1 109 ? 1.177 16.261 0.106 1.00 75.94 109 GLU A C 1
ATOM 865 O O . GLU A 1 109 ? 2.104 15.557 -0.299 1.00 75.94 109 GLU A O 1
ATOM 870 N N . GLU A 1 110 ? 0.442 15.888 1.154 1.00 75.75 110 GLU A N 1
ATOM 871 C CA . GLU A 1 110 ? 0.645 14.610 1.846 1.00 75.75 110 GLU A CA 1
ATOM 872 C C . GLU A 1 110 ? 0.283 13.404 0.965 1.00 75.75 110 GLU A C 1
ATOM 874 O O . GLU A 1 110 ? 1.005 12.409 0.946 1.00 75.75 110 GLU A O 1
ATOM 879 N N . GLU A 1 111 ? -0.813 13.489 0.206 1.00 73.50 111 GLU A N 1
ATOM 880 C CA . GLU A 1 111 ? -1.258 12.425 -0.702 1.00 73.50 111 GLU A CA 1
ATOM 881 C C . GLU A 1 111 ? -0.296 12.276 -1.888 1.00 73.50 111 GLU A C 1
ATOM 883 O O . GLU A 1 111 ? -0.004 11.156 -2.310 1.00 73.50 111 GLU A O 1
ATOM 888 N N . PHE A 1 112 ? 0.262 13.390 -2.369 1.00 72.06 112 PHE A N 1
ATOM 889 C CA . PHE A 1 112 ? 1.281 13.407 -3.415 1.00 72.06 112 PHE A CA 1
ATOM 890 C C . PHE A 1 112 ? 2.574 12.736 -2.955 1.00 72.06 112 PHE A C 1
ATOM 892 O O . PHE A 1 112 ? 3.103 11.869 -3.648 1.00 72.06 112 PHE A O 1
ATOM 899 N N . ASN A 1 113 ? 3.044 13.052 -1.748 1.00 73.00 113 ASN A N 1
ATOM 900 C CA . ASN A 1 113 ? 4.223 12.407 -1.171 1.00 73.00 113 ASN A CA 1
ATOM 901 C C . ASN A 1 113 ? 4.022 10.900 -0.939 1.00 73.00 113 ASN A C 1
ATOM 903 O O . ASN A 1 113 ? 4.963 10.122 -1.090 1.00 73.00 113 ASN A O 1
ATOM 907 N N . ILE A 1 114 ? 2.805 10.467 -0.599 1.00 74.44 114 ILE A N 1
ATOM 908 C CA . ILE A 1 114 ? 2.475 9.043 -0.434 1.00 74.44 114 ILE A CA 1
ATOM 909 C C . ILE A 1 114 ? 2.506 8.300 -1.779 1.00 74.44 114 ILE A C 1
ATOM 911 O O . ILE A 1 114 ? 3.009 7.179 -1.827 1.00 74.44 114 ILE A O 1
ATOM 915 N N . LEU A 1 115 ? 2.015 8.909 -2.865 1.00 68.44 115 LEU A N 1
ATOM 916 C CA . LEU A 1 115 ? 2.094 8.314 -4.205 1.00 68.44 115 LEU A CA 1
ATOM 917 C C . LEU A 1 115 ? 3.522 8.325 -4.765 1.00 68.44 115 LEU A C 1
ATOM 919 O O . LEU A 1 115 ? 3.979 7.313 -5.287 1.00 68.44 115 LEU A O 1
ATOM 923 N N . SER A 1 116 ? 4.246 9.432 -4.593 1.00 64.19 116 SER A N 1
ATOM 924 C CA . SER A 1 116 ? 5.635 9.586 -5.043 1.00 64.19 116 SER A CA 1
ATOM 925 C C . SER A 1 116 ? 6.582 8.588 -4.365 1.00 64.19 116 SER A C 1
ATOM 927 O O . SER A 1 116 ? 7.442 8.010 -5.019 1.00 64.19 116 SER A O 1
ATOM 929 N N . ARG A 1 117 ? 6.362 8.261 -3.082 1.00 59.06 117 ARG A N 1
ATOM 930 C CA . ARG A 1 117 ? 7.123 7.208 -2.381 1.00 59.06 117 ARG A CA 1
ATOM 931 C C . ARG A 1 117 ? 6.990 5.814 -3.000 1.00 59.06 117 ARG A C 1
ATOM 933 O O . ARG A 1 117 ? 7.885 5.002 -2.804 1.00 59.06 117 ARG A O 1
ATOM 940 N N . ALA A 1 118 ? 5.892 5.518 -3.697 1.00 54.03 118 ALA A N 1
ATOM 941 C CA . ALA A 1 118 ? 5.732 4.251 -4.412 1.00 54.03 118 ALA A CA 1
ATOM 942 C C . ALA A 1 118 ? 6.380 4.285 -5.804 1.00 54.03 118 ALA A C 1
ATOM 944 O O . ALA A 1 118 ? 6.700 3.240 -6.365 1.00 54.03 118 ALA A O 1
ATOM 945 N N . GLN A 1 119 ? 6.590 5.482 -6.353 1.00 52.28 119 GLN A N 1
ATOM 946 C CA . GLN A 1 119 ? 7.255 5.706 -7.626 1.00 52.28 119 GLN A CA 1
ATOM 947 C C . GLN A 1 119 ? 8.705 6.132 -7.372 1.00 52.28 119 GLN A C 1
ATOM 949 O O . GLN A 1 119 ? 9.091 7.288 -7.529 1.00 52.28 119 GLN A O 1
ATOM 954 N N . SER A 1 120 ? 9.525 5.169 -6.952 1.00 47.50 120 SER A N 1
ATOM 955 C CA . SER A 1 120 ? 10.970 5.377 -6.891 1.00 47.50 120 SER A CA 1
ATOM 956 C C . SER A 1 120 ? 11.480 5.730 -8.289 1.00 47.50 120 SER A C 1
ATOM 958 O O . SER A 1 120 ? 11.281 4.982 -9.245 1.00 47.50 120 SER A O 1
ATOM 960 N N . THR A 1 121 ? 12.140 6.878 -8.422 1.00 52.25 121 THR A N 1
ATOM 961 C CA . THR A 1 121 ? 12.852 7.286 -9.647 1.00 52.25 121 THR A CA 1
ATOM 962 C C . THR A 1 121 ? 14.228 6.627 -9.757 1.00 52.25 121 THR A C 1
ATOM 964 O O . THR A 1 121 ? 14.980 6.883 -10.696 1.00 52.25 121 THR A O 1
ATOM 967 N N . THR A 1 122 ? 14.563 5.771 -8.793 1.00 47.91 122 THR A N 1
ATOM 968 C CA . THR A 1 122 ? 15.836 5.071 -8.683 1.00 47.91 122 THR A CA 1
ATOM 969 C C . THR A 1 122 ? 15.713 3.660 -9.242 1.00 47.91 122 THR A C 1
ATOM 971 O O . THR A 1 122 ? 14.845 2.888 -8.839 1.00 47.91 122 THR A O 1
ATOM 974 N N . SER A 1 123 ? 16.642 3.292 -10.124 1.00 53.88 123 SER A N 1
ATOM 975 C CA . SER A 1 123 ? 16.717 2.011 -10.847 1.00 53.88 123 SER A CA 1
ATOM 976 C C . SER A 1 123 ? 16.776 0.754 -9.960 1.00 53.88 123 SER A C 1
ATOM 978 O O . SER A 1 123 ? 16.785 -0.361 -10.472 1.00 53.88 123 SER A O 1
ATOM 980 N N . THR A 1 124 ? 16.859 0.919 -8.641 1.00 55.81 124 THR A N 1
ATOM 981 C CA . THR A 1 124 ? 17.176 -0.137 -7.674 1.00 55.81 124 THR A CA 1
ATOM 982 C C . THR A 1 124 ? 15.938 -0.728 -6.993 1.00 55.81 124 THR A C 1
ATOM 984 O O . THR A 1 124 ? 15.989 -1.865 -6.542 1.00 55.81 124 THR A O 1
ATOM 987 N N . GLU A 1 125 ? 14.805 -0.021 -6.946 1.00 52.06 125 GLU A N 1
ATOM 988 C CA . GLU A 1 125 ? 13.620 -0.485 -6.194 1.00 52.06 125 GLU A CA 1
ATOM 989 C C . GLU A 1 125 ? 12.562 -1.207 -7.056 1.00 52.06 125 GLU A C 1
ATOM 991 O O . GLU A 1 125 ? 11.551 -1.668 -6.537 1.00 52.06 125 GLU A O 1
ATOM 996 N N . GLY A 1 126 ? 12.823 -1.393 -8.356 1.00 49.72 126 GLY A N 1
ATOM 997 C CA . GLY A 1 126 ? 12.017 -2.223 -9.270 1.00 49.72 126 GLY A CA 1
ATOM 998 C C . GLY A 1 126 ? 12.776 -3.398 -9.906 1.00 49.72 126 GLY A C 1
ATOM 999 O O . GLY A 1 126 ? 12.211 -4.127 -10.714 1.00 49.72 126 GLY A O 1
ATOM 1000 N N . GLY A 1 127 ? 14.057 -3.587 -9.566 1.00 51.09 127 GLY A N 1
ATOM 1001 C CA . GLY A 1 127 ? 14.952 -4.552 -10.222 1.00 51.09 127 GLY A CA 1
ATOM 1002 C C . GLY A 1 127 ? 14.878 -5.995 -9.705 1.00 51.09 127 GLY A C 1
ATOM 1003 O O . GLY A 1 127 ? 15.571 -6.861 -10.233 1.00 51.09 127 GLY A O 1
ATOM 1004 N N . TYR A 1 128 ? 14.060 -6.279 -8.688 1.00 52.16 128 TYR A N 1
ATOM 1005 C CA . TYR A 1 128 ? 14.029 -7.592 -8.027 1.00 52.16 128 TYR A CA 1
ATOM 1006 C C . TYR A 1 128 ? 13.190 -8.662 -8.742 1.00 52.16 128 TYR A C 1
ATOM 1008 O O . TYR A 1 128 ? 13.221 -9.820 -8.339 1.00 52.16 128 TYR A O 1
ATOM 1016 N N . THR A 1 129 ? 12.469 -8.332 -9.818 1.00 56.41 129 THR A N 1
ATOM 1017 C CA . THR A 1 129 ? 11.755 -9.336 -10.635 1.00 56.41 129 THR A CA 1
ATOM 1018 C C . THR A 1 129 ? 12.676 -10.141 -11.550 1.00 56.41 129 THR A C 1
ATOM 1020 O O . THR A 1 129 ? 12.203 -11.013 -12.276 1.00 56.41 129 THR A O 1
ATOM 1023 N N . ILE A 1 130 ? 13.982 -9.865 -11.533 1.00 51.75 130 ILE A N 1
ATOM 1024 C CA . ILE A 1 130 ? 14.973 -10.617 -12.294 1.00 51.75 130 ILE A CA 1
ATOM 1025 C C . ILE A 1 130 ? 15.818 -11.432 -11.302 1.00 51.75 130 ILE A C 1
ATOM 1027 O O . ILE A 1 130 ? 16.610 -10.844 -10.563 1.00 51.75 130 ILE A O 1
ATOM 1031 N N . PRO A 1 131 ? 15.672 -12.772 -11.262 1.00 55.59 131 PRO A N 1
ATOM 1032 C CA . PRO A 1 131 ? 16.549 -13.640 -10.482 1.00 55.59 131 PRO A CA 1
ATOM 1033 C C . PRO A 1 131 ? 18.017 -13.358 -10.820 1.00 55.59 131 PRO A C 1
ATOM 1035 O O . PRO A 1 131 ? 18.372 -13.216 -11.989 1.00 55.59 131 PRO A O 1
ATOM 1038 N N . THR A 1 132 ? 18.889 -13.294 -9.814 1.00 59.00 132 THR A N 1
ATOM 1039 C CA . THR A 1 132 ? 20.323 -12.995 -9.993 1.00 59.00 132 THR A CA 1
ATOM 1040 C C . THR A 1 132 ? 21.051 -14.011 -10.884 1.00 59.00 132 THR A C 1
ATOM 1042 O O . THR A 1 132 ? 22.064 -13.668 -11.491 1.00 59.00 132 THR A O 1
ATOM 1045 N N . GLU A 1 133 ? 20.517 -15.226 -11.043 1.00 59.38 133 GLU A N 1
ATOM 1046 C CA . GLU A 1 133 ? 20.988 -16.204 -12.036 1.00 59.38 133 GLU A CA 1
ATOM 1047 C C . GLU A 1 133 ? 20.688 -15.798 -13.490 1.00 59.38 133 GLU A C 1
ATOM 1049 O O . GLU A 1 133 ? 21.532 -16.019 -14.359 1.00 59.38 133 GLU A O 1
ATOM 1054 N N . LEU A 1 134 ? 19.557 -15.128 -13.757 1.00 56.28 134 LEU A N 1
ATOM 1055 C CA . LEU A 1 134 ? 19.183 -14.669 -15.101 1.00 56.28 134 LEU A CA 1
ATOM 1056 C C . LEU A 1 134 ? 20.133 -13.573 -15.604 1.00 56.28 134 LEU A C 1
ATOM 1058 O O . LEU A 1 134 ? 20.416 -13.500 -16.795 1.00 56.28 134 LEU A O 1
ATOM 1062 N N . SER A 1 135 ? 20.669 -12.725 -14.716 1.00 55.00 135 SER A N 1
ATOM 1063 C CA . SER A 1 135 ? 21.604 -11.669 -15.134 1.00 55.00 135 SER A CA 1
ATOM 1064 C C . SER A 1 135 ? 22.916 -12.257 -15.665 1.00 55.00 135 SER A C 1
ATOM 1066 O O . SER A 1 135 ? 23.429 -11.787 -16.677 1.00 55.00 135 SER A O 1
ATOM 1068 N N . ASN A 1 136 ? 23.416 -13.344 -15.067 1.00 54.75 136 ASN A N 1
ATOM 1069 C CA . ASN A 1 136 ? 24.601 -14.042 -15.563 1.00 54.75 136 ASN A CA 1
ATOM 1070 C C . ASN A 1 136 ? 24.331 -14.774 -16.886 1.00 54.75 136 ASN A C 1
ATOM 1072 O O . ASN A 1 136 ? 25.229 -14.850 -17.726 1.00 54.75 136 ASN A O 1
ATOM 1076 N N . GLU A 1 137 ? 23.118 -15.293 -17.094 1.00 58.12 137 GLU A N 1
ATOM 1077 C CA . GLU A 1 137 ? 22.705 -15.898 -18.366 1.00 58.12 137 GLU A CA 1
ATOM 1078 C C . GLU A 1 137 ? 22.545 -14.845 -19.471 1.00 58.12 137 GLU A C 1
ATOM 1080 O O . GLU A 1 137 ? 23.056 -15.041 -20.569 1.00 58.12 137 GLU A O 1
ATOM 1085 N N . ILE A 1 138 ? 21.952 -13.684 -19.173 1.00 57.78 138 ILE A N 1
ATOM 1086 C CA . ILE A 1 138 ? 21.846 -12.556 -20.109 1.00 57.78 138 ILE A CA 1
ATOM 1087 C C . ILE A 1 138 ? 23.225 -11.968 -20.414 1.00 57.78 138 ILE A C 1
ATOM 1089 O O . ILE A 1 138 ? 23.514 -11.704 -21.573 1.00 57.78 138 ILE A O 1
ATOM 1093 N N . ILE A 1 139 ? 24.112 -11.803 -19.427 1.00 58.44 139 ILE A N 1
ATOM 1094 C CA . ILE A 1 139 ? 25.480 -11.308 -19.660 1.00 58.44 139 ILE A CA 1
ATOM 1095 C C . ILE A 1 139 ? 26.284 -12.315 -20.501 1.00 58.44 139 ILE A C 1
ATOM 1097 O O . ILE A 1 139 ? 26.998 -11.907 -21.418 1.00 58.44 139 ILE A O 1
ATOM 1101 N N . LYS A 1 140 ? 26.137 -13.629 -20.268 1.00 55.78 140 LYS A N 1
ATOM 1102 C CA . LYS A 1 140 ? 26.728 -14.669 -21.134 1.00 55.78 140 LYS A CA 1
ATOM 1103 C C . LYS A 1 140 ? 26.108 -14.686 -22.535 1.00 55.78 140 LYS A C 1
ATOM 1105 O O . LYS A 1 140 ? 26.847 -14.814 -23.508 1.00 55.78 140 LYS A O 1
ATOM 1110 N N . GLY A 1 141 ? 24.793 -14.505 -22.646 1.00 54.66 141 GLY A N 1
ATOM 1111 C CA . GLY A 1 141 ? 24.074 -14.385 -23.913 1.00 54.66 141 GLY A CA 1
ATOM 1112 C C . GLY A 1 141 ? 24.524 -13.158 -24.704 1.00 54.66 141 GLY A C 1
ATOM 1113 O O . GLY A 1 141 ? 24.866 -13.275 -25.873 1.00 54.66 141 GLY A O 1
ATOM 1114 N N . MET A 1 142 ? 24.642 -11.995 -24.060 1.00 56.88 142 MET A N 1
ATOM 1115 C CA . MET A 1 142 ? 25.154 -10.761 -24.665 1.00 56.88 142 MET A CA 1
ATOM 1116 C C . MET A 1 142 ? 26.630 -10.873 -25.068 1.00 56.88 142 MET A C 1
ATOM 1118 O O . MET A 1 142 ? 27.012 -10.329 -26.100 1.00 56.88 142 MET A O 1
ATOM 1122 N N . ALA A 1 143 ? 27.454 -11.614 -24.317 1.00 56.94 143 ALA A N 1
ATOM 1123 C CA . ALA A 1 143 ? 28.825 -11.923 -24.727 1.00 56.94 143 ALA A CA 1
ATOM 1124 C C . ALA A 1 143 ? 28.874 -12.848 -25.964 1.00 56.94 143 ALA A C 1
ATOM 1126 O O . ALA A 1 143 ? 29.748 -12.682 -26.813 1.00 56.94 143 ALA A O 1
ATOM 1127 N N . GLN A 1 144 ? 27.919 -13.777 -26.109 1.00 56.25 144 GLN A N 1
ATOM 1128 C CA . GLN A 1 144 ? 27.744 -14.597 -27.318 1.00 56.25 144 GLN A CA 1
ATOM 1129 C C . GLN A 1 144 ? 27.201 -13.796 -28.513 1.00 56.25 144 GLN A C 1
ATOM 1131 O O . GLN A 1 144 ? 27.642 -14.019 -29.638 1.00 56.25 144 GLN A O 1
ATOM 1136 N N . TYR A 1 145 ? 26.344 -12.796 -28.279 1.00 55.69 145 TYR A N 1
ATOM 1137 C CA . TYR A 1 145 ? 25.891 -11.844 -29.305 1.00 55.69 145 TYR A CA 1
ATOM 1138 C C . TYR A 1 145 ? 26.982 -10.856 -29.773 1.00 55.69 145 TYR A C 1
ATOM 1140 O O . TYR A 1 145 ? 26.736 -10.045 -30.663 1.00 55.69 145 TYR A O 1
ATOM 1148 N N . GLY A 1 146 ? 28.219 -10.965 -29.270 1.00 57.16 146 GLY A N 1
ATOM 1149 C CA . GLY A 1 146 ? 29.406 -10.299 -29.828 1.00 57.16 146 GLY A CA 1
ATOM 1150 C C . GLY A 1 146 ? 29.839 -10.821 -31.210 1.00 57.16 146 GLY A C 1
ATOM 1151 O O . GLY A 1 146 ? 30.849 -10.379 -31.759 1.00 57.16 146 GLY A O 1
ATOM 1152 N N . GLY A 1 147 ? 29.096 -11.761 -31.796 1.00 63.19 147 GLY A N 1
ATOM 1153 C CA . GLY A 1 147 ? 29.296 -12.253 -33.151 1.00 63.19 147 GLY A CA 1
ATOM 1154 C C . GLY A 1 147 ? 28.802 -11.275 -34.216 1.00 63.19 147 GLY A C 1
ATOM 1155 O O . GLY A 1 147 ? 27.866 -11.587 -34.943 1.00 63.19 147 GLY A O 1
ATOM 1156 N N . VAL A 1 148 ? 29.475 -10.133 -34.406 1.00 66.06 148 VAL A N 1
ATOM 1157 C CA . VAL A 1 148 ? 29.225 -9.227 -35.557 1.00 66.06 148 VAL A CA 1
ATOM 1158 C C . VAL A 1 148 ? 29.271 -9.996 -36.893 1.00 66.06 148 VAL A C 1
ATOM 1160 O O . VAL A 1 148 ? 28.636 -9.611 -37.870 1.00 66.06 148 VAL A O 1
ATOM 1163 N N . ARG A 1 149 ? 29.967 -11.142 -36.930 1.00 66.81 149 ARG A N 1
ATOM 1164 C CA . ARG A 1 149 ? 30.046 -12.058 -38.075 1.00 66.81 149 ARG A CA 1
ATOM 1165 C C . ARG A 1 149 ? 28.738 -12.790 -38.412 1.00 66.81 149 ARG A C 1
ATOM 1167 O O . ARG A 1 149 ? 28.557 -13.135 -39.571 1.00 66.81 149 ARG A O 1
ATOM 1174 N N . GLU A 1 150 ? 27.861 -13.053 -37.445 1.00 69.50 150 GLU A N 1
ATOM 1175 C CA . GLU A 1 150 ? 26.590 -13.760 -37.692 1.00 69.50 150 GLU A CA 1
ATOM 1176 C C . GLU A 1 150 ? 25.551 -12.841 -38.347 1.00 69.50 150 GLU A C 1
ATOM 1178 O O . GLU A 1 150 ? 24.844 -13.252 -39.261 1.00 69.50 150 GLU A O 1
ATOM 1183 N N . ASN A 1 151 ? 25.549 -11.563 -37.960 1.00 69.12 151 ASN A N 1
ATOM 1184 C CA . ASN A 1 151 ? 24.647 -10.544 -38.502 1.00 69.12 151 ASN A CA 1
ATOM 1185 C C . ASN A 1 151 ? 25.249 -9.745 -39.674 1.00 69.12 151 ASN A C 1
ATOM 1187 O O . ASN A 1 151 ? 24.615 -8.811 -40.164 1.00 69.12 151 ASN A O 1
ATOM 1191 N N . SER A 1 152 ? 26.464 -10.073 -40.130 1.00 72.94 152 SER A N 1
ATOM 1192 C CA . SER A 1 152 ? 27.106 -9.407 -41.271 1.00 72.94 152 SER A CA 1
ATOM 1193 C C . SER A 1 152 ? 27.151 -10.301 -42.504 1.00 72.94 152 SER A C 1
ATOM 1195 O O . SER A 1 152 ? 27.293 -11.522 -42.440 1.00 72.94 152 SER A O 1
ATOM 1197 N N . ARG A 1 153 ? 27.059 -9.671 -43.678 1.00 73.94 153 ARG A N 1
ATOM 1198 C CA . ARG A 1 153 ? 27.251 -10.355 -44.955 1.00 73.94 153 ARG A CA 1
ATOM 1199 C C . ARG A 1 153 ? 28.741 -10.617 -45.171 1.00 73.94 153 ARG A C 1
ATOM 1201 O O . ARG A 1 153 ? 29.497 -9.702 -45.487 1.00 73.94 153 ARG A O 1
ATOM 1208 N N . VAL A 1 154 ? 29.157 -11.874 -45.040 1.00 79.50 154 VAL A N 1
ATOM 1209 C CA . VAL A 1 154 ? 30.545 -12.285 -45.293 1.00 79.50 154 VAL A CA 1
ATOM 1210 C C . VAL A 1 154 ? 30.792 -12.388 -46.800 1.00 79.50 154 VAL A C 1
ATOM 1212 O O . VAL A 1 154 ? 30.181 -13.210 -47.481 1.00 79.50 154 VAL A O 1
ATOM 1215 N N . ILE A 1 155 ? 31.710 -11.571 -47.317 1.00 78.38 155 ILE A N 1
ATOM 1216 C CA . ILE A 1 155 ? 32.181 -11.620 -48.707 1.00 78.38 155 ILE A CA 1
ATOM 1217 C C . ILE A 1 155 ? 33.638 -12.090 -48.686 1.00 78.38 155 ILE A C 1
ATOM 1219 O O . ILE A 1 155 ? 34.493 -11.443 -48.090 1.00 78.38 155 ILE A O 1
ATOM 1223 N N . THR A 1 156 ? 33.932 -13.230 -49.312 1.00 78.62 156 THR A N 1
ATOM 1224 C CA . THR A 1 156 ? 35.298 -13.763 -49.420 1.00 78.62 156 THR A CA 1
ATOM 1225 C C . THR A 1 156 ? 35.949 -13.270 -50.709 1.00 78.62 156 THR A C 1
ATOM 1227 O O . THR A 1 156 ? 35.506 -13.642 -51.796 1.00 78.62 156 THR A O 1
ATOM 1230 N N . THR A 1 157 ? 37.000 -12.455 -50.612 1.00 77.50 157 THR A N 1
ATOM 1231 C CA . THR A 1 157 ? 37.787 -12.000 -51.767 1.00 77.50 157 THR A CA 1
ATOM 1232 C C . THR A 1 157 ? 39.048 -12.850 -51.930 1.00 77.50 157 THR A C 1
ATOM 1234 O O . THR A 1 157 ? 39.666 -13.274 -50.957 1.00 77.50 157 THR A O 1
ATOM 1237 N N . THR A 1 158 ? 39.458 -13.116 -53.172 1.00 77.56 158 THR A N 1
ATOM 1238 C CA . THR A 1 158 ? 40.683 -13.887 -53.477 1.00 77.56 158 THR A CA 1
ATOM 1239 C C . THR A 1 158 ? 41.966 -13.047 -53.324 1.00 77.56 158 THR A C 1
ATOM 1241 O O . THR A 1 158 ? 43.066 -13.588 -53.378 1.00 77.56 158 THR A O 1
ATOM 1244 N N . GLY A 1 159 ? 41.848 -11.731 -53.109 1.00 76.69 159 GLY A N 1
ATOM 1245 C CA . GLY A 1 159 ? 42.969 -10.803 -52.929 1.00 76.69 159 GLY A CA 1
ATOM 1246 C C . GLY A 1 159 ? 42.703 -9.741 -51.855 1.00 76.69 159 GLY A C 1
ATOM 1247 O O . GLY A 1 159 ? 41.555 -9.518 -51.471 1.00 76.69 159 GLY A O 1
ATOM 1248 N N . GLY A 1 160 ? 43.774 -9.090 -51.382 1.00 72.50 160 GLY A N 1
ATOM 1249 C CA . GLY A 1 160 ? 43.765 -8.072 -50.316 1.00 72.50 160 GLY A CA 1
ATOM 1250 C C . GLY A 1 160 ? 43.761 -6.619 -50.808 1.00 72.50 160 GLY A C 1
ATOM 1251 O O . GLY A 1 160 ? 44.373 -5.762 -50.177 1.00 72.50 160 GLY A O 1
ATOM 1252 N N . GLY A 1 161 ? 43.153 -6.351 -51.9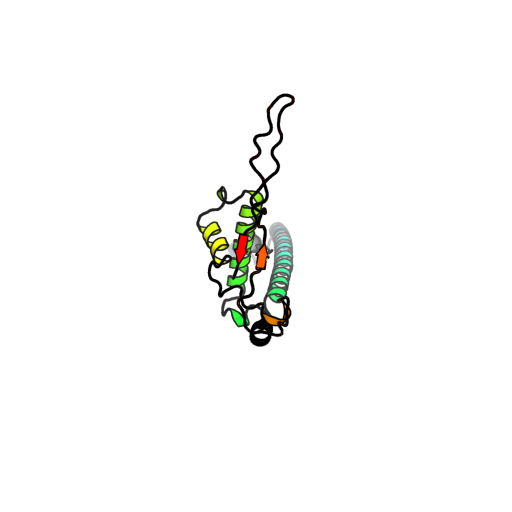66 1.00 73.31 161 GLY A N 1
ATOM 1253 C CA . GLY A 1 161 ? 42.961 -4.985 -52.462 1.00 73.31 161 GLY A CA 1
ATOM 1254 C C . GLY A 1 161 ? 41.819 -4.270 -51.734 1.00 73.31 161 GLY A C 1
ATOM 1255 O O . GLY A 1 161 ? 40.973 -4.920 -51.124 1.00 73.31 161 GLY A O 1
ATOM 1256 N N . ALA A 1 162 ? 41.788 -2.938 -51.816 1.00 69.62 162 ALA A N 1
ATOM 1257 C CA . ALA A 1 162 ? 40.692 -2.140 -51.272 1.00 69.62 162 ALA A CA 1
ATOM 1258 C C . ALA A 1 162 ? 39.345 -2.546 -51.905 1.00 69.62 162 ALA A C 1
ATOM 1260 O O . ALA A 1 162 ? 39.265 -2.740 -53.124 1.00 69.62 162 ALA A O 1
ATOM 1261 N N . PHE A 1 163 ? 38.303 -2.704 -51.084 1.00 75.88 163 PHE A N 1
ATOM 1262 C CA . PHE A 1 163 ? 36.986 -3.151 -51.532 1.00 75.88 163 PHE A CA 1
ATOM 1263 C C . PHE A 1 163 ? 36.049 -1.955 -51.646 1.00 75.88 163 PHE A C 1
ATOM 1265 O O . PHE A 1 163 ? 35.438 -1.519 -50.680 1.00 75.88 163 PHE A O 1
ATOM 1272 N N . ASN A 1 164 ? 35.912 -1.457 -52.866 1.00 78.62 164 ASN A N 1
ATOM 1273 C CA . ASN A 1 164 ? 34.995 -0.374 -53.166 1.00 78.62 164 ASN A CA 1
ATOM 1274 C C . ASN A 1 164 ? 33.546 -0.879 -53.197 1.00 78.62 164 ASN A C 1
ATOM 1276 O O . ASN A 1 164 ? 33.153 -1.590 -54.126 1.00 78.62 164 ASN A O 1
ATOM 1280 N N . TYR A 1 165 ? 32.745 -0.489 -52.206 1.00 78.88 165 TYR A N 1
ATOM 1281 C CA . TYR A 1 165 ? 31.309 -0.750 -52.183 1.00 78.88 165 TYR A CA 1
ATOM 1282 C C . TYR A 1 165 ? 30.540 0.494 -52.625 1.00 78.88 165 TYR A C 1
ATOM 1284 O O . TYR A 1 165 ? 30.561 1.522 -51.946 1.00 78.88 165 TYR A O 1
ATOM 1292 N N . ASN A 1 166 ? 29.853 0.393 -53.763 1.00 82.31 166 ASN A N 1
ATOM 1293 C CA . ASN A 1 166 ? 28.961 1.450 -54.226 1.00 82.31 166 ASN A CA 1
ATOM 1294 C C . ASN A 1 166 ? 27.627 1.323 -53.486 1.00 82.31 166 ASN A C 1
ATOM 1296 O O . ASN A 1 166 ? 27.012 0.255 -53.500 1.00 82.31 166 ASN A O 1
ATOM 1300 N N . TYR A 1 167 ? 27.179 2.407 -52.866 1.00 82.25 167 TYR A N 1
ATOM 1301 C CA . TYR A 1 167 ? 25.881 2.484 -52.211 1.00 82.25 167 TYR A CA 1
ATOM 1302 C C . TYR A 1 167 ? 25.168 3.778 -52.597 1.00 82.25 167 TYR A C 1
ATOM 1304 O O . TYR A 1 167 ? 25.784 4.760 -53.008 1.00 82.25 167 TYR A O 1
ATOM 1312 N N . ASN A 1 168 ? 23.851 3.763 -52.477 1.00 82.31 168 ASN A N 1
ATOM 1313 C CA . ASN A 1 168 ? 23.016 4.949 -52.528 1.00 82.31 168 ASN A CA 1
ATOM 1314 C C . ASN A 1 168 ? 22.179 4.934 -51.245 1.00 82.31 168 ASN A C 1
ATOM 1316 O O . ASN A 1 168 ? 21.612 3.896 -50.902 1.00 82.31 168 ASN A O 1
ATOM 1320 N N . ASP A 1 169 ? 22.190 6.042 -50.509 1.00 74.31 169 ASP A N 1
ATOM 1321 C CA . ASP A 1 169 ? 21.376 6.228 -49.308 1.00 74.31 169 ASP A CA 1
ATOM 1322 C C . ASP A 1 169 ? 20.412 7.389 -49.554 1.00 74.31 169 ASP A C 1
ATOM 1324 O O . ASP A 1 169 ? 20.760 8.553 -49.373 1.00 74.31 169 ASP A O 1
ATOM 1328 N N . ASP A 1 170 ? 19.217 7.044 -50.029 1.00 73.12 170 ASP A N 1
ATOM 1329 C CA . ASP A 1 170 ? 18.127 7.976 -50.343 1.00 73.12 170 ASP A CA 1
ATOM 1330 C C . ASP A 1 170 ? 17.053 7.995 -49.235 1.00 73.12 170 ASP A C 1
ATOM 1332 O O . ASP A 1 170 ? 15.932 8.456 -49.422 1.00 73.12 170 ASP A O 1
ATOM 1336 N N . THR A 1 171 ? 17.373 7.484 -48.037 1.00 74.12 171 THR A N 1
ATOM 1337 C CA . THR A 1 171 ? 16.399 7.313 -46.938 1.00 74.12 171 THR A CA 1
ATOM 1338 C C . THR A 1 171 ? 15.861 8.650 -46.407 1.00 74.12 171 THR A C 1
ATOM 1340 O O . THR A 1 171 ? 14.801 8.699 -45.784 1.00 74.12 171 THR A O 1
ATOM 1343 N N . SER A 1 172 ? 16.588 9.747 -46.634 1.00 72.00 172 SER A N 1
ATOM 1344 C CA . SER A 1 172 ? 16.175 11.087 -46.207 1.00 72.00 172 SER A CA 1
ATOM 1345 C C . SER A 1 172 ? 15.208 11.768 -47.178 1.00 72.00 172 SER A C 1
ATOM 1347 O O . SER A 1 172 ? 14.640 12.798 -46.808 1.00 72.00 172 SER A O 1
ATOM 1349 N N . ASN A 1 173 ? 15.033 11.239 -48.390 1.00 69.75 173 ASN A N 1
ATOM 1350 C CA . ASN A 1 173 ? 14.192 11.866 -49.396 1.00 69.75 173 ASN A CA 1
ATOM 1351 C C . ASN A 1 173 ? 12.743 11.418 -49.292 1.00 69.75 173 ASN A C 1
ATOM 1353 O O . ASN A 1 173 ? 12.425 10.251 -49.058 1.00 69.75 173 ASN A O 1
ATOM 1357 N N . THR A 1 174 ? 11.836 12.378 -49.446 1.00 68.44 174 THR A N 1
ATOM 1358 C CA . THR A 1 174 ? 10.399 12.159 -49.279 1.00 68.44 174 THR A CA 1
ATOM 1359 C C . THR A 1 174 ? 9.640 12.701 -50.473 1.00 68.44 174 THR A C 1
ATOM 1361 O O . THR A 1 174 ? 9.872 13.829 -50.895 1.00 68.44 174 THR A O 1
ATOM 1364 N N . VAL A 1 175 ? 8.670 11.931 -50.965 1.00 68.50 175 VAL A N 1
ATOM 1365 C CA . VAL A 1 175 ? 7.841 12.328 -52.107 1.00 68.50 175 VAL A CA 1
ATOM 1366 C C . VAL A 1 175 ? 7.007 13.570 -51.768 1.00 68.50 175 VAL A C 1
ATOM 1368 O O . VAL A 1 175 ? 6.213 13.557 -50.826 1.00 68.50 175 VAL A O 1
ATOM 1371 N N . GLY A 1 176 ? 7.144 14.628 -52.570 1.00 74.00 176 GLY A N 1
ATOM 1372 C CA . GLY A 1 176 ? 6.314 15.834 -52.504 1.00 74.00 176 GLY A CA 1
ATOM 1373 C C . GLY A 1 176 ? 5.132 15.794 -53.481 1.00 74.00 176 GLY A C 1
ATOM 1374 O O . GLY A 1 176 ? 5.278 15.395 -54.634 1.00 74.00 176 GLY A O 1
ATOM 1375 N N . LEU A 1 177 ? 3.947 16.233 -53.040 1.00 72.31 177 LEU A N 1
ATOM 1376 C CA . LEU A 1 177 ? 2.790 16.449 -53.921 1.00 72.31 177 LEU A CA 1
ATOM 1377 C C . LEU A 1 177 ? 2.939 17.785 -54.661 1.00 72.31 177 LEU A C 1
ATOM 1379 O O . LEU A 1 177 ? 3.146 18.821 -54.032 1.00 72.31 177 LEU A O 1
ATOM 1383 N N . ILE A 1 178 ? 2.783 17.768 -55.985 1.00 74.44 178 ILE A N 1
ATOM 1384 C CA . ILE A 1 178 ? 2.911 18.952 -56.847 1.00 74.44 178 ILE A CA 1
ATOM 1385 C C . ILE A 1 178 ? 1.555 19.260 -57.503 1.00 74.44 178 ILE A C 1
ATOM 1387 O O . ILE A 1 178 ? 0.779 18.354 -57.808 1.00 74.44 178 ILE A O 1
ATOM 1391 N N . SER A 1 179 ? 1.250 20.547 -57.699 1.00 80.38 179 SER A N 1
ATOM 1392 C CA . SER A 1 179 ? 0.036 21.011 -58.380 1.00 80.38 179 SER A CA 1
ATOM 1393 C C . SER A 1 179 ? 0.105 20.820 -59.899 1.00 80.38 179 SER A C 1
ATOM 1395 O O . SER A 1 179 ? 1.169 20.951 -60.507 1.00 80.38 179 SER A O 1
ATOM 1397 N N . GLU A 1 180 ? -1.047 20.600 -60.532 1.00 73.75 180 GLU A N 1
ATOM 1398 C CA . GLU A 1 180 ? -1.174 20.572 -61.993 1.00 73.75 180 GLU A CA 1
ATOM 1399 C C . GLU A 1 180 ? -0.665 21.898 -62.594 1.00 73.75 180 GLU A C 1
ATOM 1401 O O . GLU A 1 180 ? -1.107 22.970 -62.186 1.00 73.75 180 GLU A O 1
ATOM 1406 N N . ALA A 1 181 ? 0.283 21.807 -63.536 1.00 72.69 181 ALA A N 1
ATOM 1407 C CA . ALA A 1 181 ? 1.014 22.900 -64.203 1.00 72.69 181 ALA A CA 1
ATOM 1408 C C . ALA A 1 181 ? 2.269 23.484 -63.509 1.00 72.69 181 ALA A C 1
ATOM 1410 O O . ALA A 1 181 ? 2.875 24.405 -64.061 1.00 72.69 181 ALA A O 1
ATOM 1411 N N . SER A 1 182 ? 2.731 22.932 -62.382 1.00 70.69 182 SER A N 1
ATOM 1412 C CA . SER A 1 182 ? 4.049 23.283 -61.814 1.00 70.69 182 SER A CA 1
ATOM 1413 C C . SER A 1 182 ? 5.164 22.400 -62.392 1.00 70.69 182 SER A C 1
ATOM 1415 O O . SER A 1 182 ? 4.994 21.189 -62.531 1.00 70.69 182 SER A O 1
ATOM 1417 N N . ALA A 1 183 ? 6.313 22.994 -62.737 1.00 68.12 183 ALA A N 1
ATOM 1418 C CA . ALA A 1 183 ? 7.478 22.239 -63.201 1.00 68.12 183 ALA A CA 1
ATOM 1419 C C . ALA A 1 183 ? 8.075 21.416 -62.050 1.00 68.12 183 ALA A C 1
ATOM 1421 O O . ALA A 1 183 ? 8.287 21.943 -60.959 1.00 68.12 183 ALA A O 1
ATOM 1422 N N . ILE A 1 184 ? 8.368 20.138 -62.307 1.00 65.62 184 ILE A N 1
ATOM 1423 C CA . ILE A 1 184 ? 9.132 19.290 -61.389 1.00 65.62 184 ILE A CA 1
ATOM 1424 C C . ILE A 1 184 ? 10.576 19.788 -61.444 1.00 65.62 184 ILE A C 1
ATOM 1426 O O . ILE A 1 184 ? 11.277 19.565 -62.432 1.00 65.62 184 ILE A O 1
ATOM 1430 N N . THR A 1 185 ? 11.018 20.507 -60.417 1.00 63.81 185 THR A N 1
ATOM 1431 C CA . THR A 1 185 ? 12.450 20.691 -60.185 1.00 63.81 185 THR A CA 1
ATOM 1432 C C . THR A 1 185 ? 13.024 19.315 -59.886 1.00 63.81 185 THR A C 1
ATOM 1434 O O . THR A 1 185 ? 12.546 18.638 -58.981 1.00 63.81 185 THR A O 1
ATOM 1437 N N . ALA A 1 186 ? 13.973 18.862 -60.705 1.00 59.53 186 ALA A N 1
ATOM 1438 C CA . ALA A 1 186 ? 14.697 17.618 -60.487 1.00 59.53 186 ALA A CA 1
ATOM 1439 C C . ALA A 1 186 ? 15.531 17.760 -59.209 1.00 59.53 186 ALA A C 1
ATOM 1441 O O . ALA A 1 186 ? 16.683 18.171 -59.288 1.00 59.53 186 ALA A O 1
ATOM 1442 N N . ASP A 1 187 ? 14.918 17.526 -58.051 1.00 56.91 187 ASP A N 1
ATOM 1443 C CA . ASP A 1 187 ? 15.594 17.686 -56.762 1.00 56.91 187 ASP A CA 1
ATOM 1444 C C . ASP A 1 187 ? 15.986 16.355 -56.114 1.00 56.91 187 ASP A C 1
ATOM 1446 O O . ASP A 1 187 ? 16.716 16.369 -55.140 1.00 56.91 187 ASP A O 1
ATOM 1450 N N . ASP A 1 188 ? 15.634 15.207 -56.707 1.00 57.47 188 ASP A N 1
ATOM 1451 C CA . ASP A 1 188 ? 15.902 13.891 -56.107 1.00 57.47 188 ASP A CA 1
ATOM 1452 C C . ASP A 1 188 ? 16.488 12.893 -57.122 1.00 57.47 188 ASP A C 1
ATOM 1454 O O . ASP A 1 188 ? 15.926 11.824 -57.359 1.00 57.47 188 ASP A O 1
ATOM 1458 N N . ASP A 1 189 ? 17.604 13.234 -57.781 1.00 67.31 189 ASP A N 1
ATOM 1459 C CA . ASP A 1 189 ? 18.387 12.192 -58.465 1.00 67.31 189 ASP A CA 1
ATOM 1460 C C . ASP A 1 189 ? 19.213 11.421 -57.429 1.00 67.31 189 ASP A C 1
ATOM 1462 O O . ASP A 1 189 ? 19.956 12.005 -56.635 1.00 67.31 189 ASP A O 1
ATOM 1466 N N . THR A 1 190 ? 19.087 10.095 -57.430 1.00 69.19 190 THR A N 1
ATOM 1467 C CA . THR A 1 190 ? 19.760 9.219 -56.472 1.00 69.19 190 THR A CA 1
ATOM 1468 C C . THR A 1 190 ? 21.273 9.294 -56.674 1.00 69.19 190 THR A C 1
ATOM 1470 O O . THR A 1 190 ? 21.816 8.752 -57.639 1.00 69.19 190 THR A O 1
ATOM 1473 N N . VAL A 1 191 ? 21.987 9.956 -55.761 1.00 74.06 191 VAL A N 1
ATOM 1474 C CA . VAL A 1 191 ? 23.447 10.096 -55.859 1.00 74.06 191 VAL A CA 1
ATOM 1475 C C . VAL A 1 191 ? 24.137 8.812 -55.398 1.00 74.06 191 VAL A C 1
ATOM 1477 O O . VAL A 1 191 ? 23.943 8.347 -54.273 1.00 74.06 191 VAL A O 1
ATOM 1480 N N . PHE A 1 192 ? 24.981 8.235 -56.252 1.00 75.94 192 PHE A N 1
ATOM 1481 C CA . PHE A 1 192 ? 25.823 7.100 -55.875 1.00 75.94 192 PHE A CA 1
ATOM 1482 C C . PHE A 1 192 ? 27.066 7.573 -55.114 1.00 75.94 192 PHE A C 1
ATOM 1484 O O . PHE A 1 192 ? 27.781 8.469 -55.561 1.00 75.94 192 PHE A O 1
ATOM 1491 N N . SER A 1 193 ? 27.344 6.927 -53.984 1.00 75.06 193 SER A N 1
ATOM 1492 C CA . SER A 1 193 ? 28.534 7.136 -53.160 1.00 75.06 193 SER A CA 1
ATOM 1493 C C . SER A 1 193 ? 29.322 5.831 -53.015 1.00 75.06 193 SER A C 1
ATOM 1495 O O . SER A 1 193 ? 28.827 4.742 -53.318 1.00 75.06 193 SER A O 1
ATOM 1497 N N . GLN A 1 194 ? 30.577 5.931 -52.581 1.00 77.62 194 GLN A N 1
ATOM 1498 C CA . GLN A 1 194 ? 31.486 4.797 -52.441 1.00 77.62 194 GLN A CA 1
ATOM 1499 C C . GLN A 1 194 ? 32.123 4.794 -51.053 1.00 77.62 194 GLN A C 1
ATOM 1501 O O . GLN A 1 194 ? 32.604 5.822 -50.581 1.00 77.62 194 GLN A O 1
ATOM 1506 N N . VAL A 1 195 ? 32.145 3.622 -50.418 1.00 73.12 195 VAL A N 1
ATOM 1507 C CA . VAL A 1 195 ? 32.994 3.344 -49.251 1.00 73.12 195 VAL A CA 1
ATOM 1508 C C . VAL A 1 195 ? 34.140 2.449 -49.714 1.00 73.12 195 VAL A C 1
ATOM 1510 O O . VAL A 1 195 ? 33.895 1.483 -50.441 1.00 73.12 195 VAL A O 1
ATOM 1513 N N . THR A 1 196 ? 35.368 2.793 -49.330 1.00 66.38 196 THR A N 1
ATOM 1514 C CA . THR A 1 196 ? 36.600 2.045 -49.637 1.00 66.38 196 THR A CA 1
ATOM 1515 C C . THR A 1 196 ? 37.099 1.277 -48.421 1.00 66.38 196 THR A C 1
ATOM 1517 O O . THR A 1 196 ? 36.988 1.825 -47.301 1.00 66.38 196 THR A O 1
#

pLDDT: mean 70.27, std 11.04, range [47.25, 88.31]

Radius of gyration: 39.3 Å; chains: 1; bounding box: 85×40×113 Å

Sequence (196 aa):
MDYNLKKDYEAAAKLRADQKAIIDAAELDGRKSLNESEEKQFDALHKEQMAVEAMIEKKSKLNESAKAIISDEVIDTTKKSADEILYNKEKYAKALRTYLTKGERALNEEEFNILSRAQSTTSTEGGYTIPTELSNEIIKGMAQYGGVRENSRVITTTGGGAFNYNYNDDTSNTVGLISEASAITADDDTVFSQVT

Foldseek 3Di:
DQDDCPVLVVVLVVLVVVLVVLVVVCVVVVHPDHDPVSVVVNVVSVVVSVVSVVVSVVRVVVNVVVLVVVPDPPCVVPVDDSVVVVVLVVLQVVLVVCCVPVNPVRHDPVSVVSPVVVVPPDPPPPPVVQPPVVVVVVVVVVVVVVPPVVVDDDDDDPDDDDDKDKDWDQVPDDDDDDDPPDDPDPPDDTDIDIDD

Secondary structure (DSSP, 8-state):
-----HHHHHHHHHHHHHHHHHHHHHHHTT-SS--HHHHHHHHHHHHHHHHHHHHHHHHHHHHHHHHHHHHHHHHHHH---HHHHHHHHHHHHHHHHHHHHH-GGG--HHHHHHHHTTS--STTSSGGGS-HHHHHHHHHHHHHTT-TTTSS-----SS-S---EEE---TT--PPP--TT-----------EEE-